Protein AF-A0A0F9WDX7-F1 (afdb_monomer)

Nearest PDB structures (foldseek):
  9ccb-assembly1_A  TM=6.730E-01  e=4.212E-12  Methanothermobacter marburgensis
  5ul4-assembly1_A  TM=6.335E-01  e=2.827E-10  Priestia megaterium
  5ul3-assembly1_A  TM=6.456E-01  e=6.962E-10  Priestia megaterium
  5ul2-assembly1_A  TM=6.412E-01  e=1.432E-09  Priestia megaterium
  3t7v-assembly1_A  TM=6.874E-01  e=5.942E-08  Methanosarcina barkeri str. Fusaro

Radius of gyration: 20.8 Å; Cα contacts (8 Å, |Δi|>4): 590; chains: 1; bounding box: 50×39×54 Å

pLDDT: mean 88.83, std 12.84, range [27.31, 98.75]

Secondary structure (DSSP, 8-state):
-TTTT---SSSS--EEEE-SEE--S---TT-TTTT-PPPEEPPHHHHHHHHHHHHHHH--SEEEE--TTS-SSHHHHHHHHHHHHHHHHHHT---EEEEEE-GGG---HHHHHHHHHTTEEEEEEEEE-S-HHHHHHTT----HHHHHHHHHHHHHTT-EEEEEEEE--TT--HHHHHHHHHHIIIIITTTEEEEEE----TTSHHHHHHHHTTS-SSHHHHHHHTTT-----SSS-HHHHHHHHHHHHHHHHH-TTSPEEEEEEEE-TTS-TT-TT--TTPEEEEEEEE-TTT--EEEEEEEE-S---SSS-EEEEE-TTT--EEEEE-

Mean predicted aligned error: 5.86 Å

Organism: NCBI:txid412755

Structure (mmCIF, N/CA/C/O backbone):
data_AF-A0A0F9WDX7-F1
#
_entry.id   AF-A0A0F9WDX7-F1
#
loop_
_atom_site.group_PDB
_atom_site.id
_atom_site.type_symbol
_atom_site.label_atom_id
_atom_site.label_alt_id
_atom_site.label_comp_id
_atom_site.label_asym_id
_atom_site.label_entity_id
_atom_site.label_seq_id
_atom_site.pdbx_PDB_ins_code
_atom_site.Cartn_x
_atom_site.Cartn_y
_atom_site.Cartn_z
_atom_site.occupancy
_atom_site.B_iso_or_equiv
_atom_site.auth_seq_id
_atom_site.auth_comp_id
_atom_site.auth_asym_id
_atom_site.auth_atom_id
_atom_site.pdbx_PDB_model_num
ATOM 1 N N . ALA A 1 1 ? 9.767 -5.838 3.872 1.00 27.31 1 ALA A N 1
ATOM 2 C CA . ALA A 1 1 ? 9.444 -4.398 3.763 1.00 27.31 1 ALA A CA 1
ATOM 3 C C . ALA A 1 1 ? 7.966 -4.043 4.053 1.00 27.31 1 ALA A C 1
ATOM 5 O O . ALA A 1 1 ? 7.574 -2.907 3.847 1.00 27.31 1 ALA A O 1
ATOM 6 N N . THR A 1 2 ? 7.132 -4.938 4.604 1.00 30.27 2 THR A N 1
ATOM 7 C CA . THR A 1 2 ? 5.688 -4.681 4.833 1.00 30.27 2 THR A CA 1
ATOM 8 C C . THR A 1 2 ? 5.344 -3.914 6.116 1.00 30.27 2 THR A C 1
ATOM 10 O O . THR A 1 2 ? 4.235 -3.406 6.234 1.00 30.27 2 THR A O 1
ATOM 13 N N . ARG A 1 3 ? 6.263 -3.791 7.087 1.00 38.69 3 ARG A N 1
ATOM 14 C CA . ARG A 1 3 ? 5.959 -3.165 8.392 1.00 38.69 3 ARG A CA 1
ATOM 15 C C . ARG A 1 3 ? 5.666 -1.660 8.321 1.00 38.69 3 ARG A C 1
ATOM 17 O O . ARG A 1 3 ? 4.961 -1.167 9.190 1.00 38.69 3 ARG A O 1
ATOM 24 N N . LEU A 1 4 ? 6.162 -0.942 7.309 1.00 44.59 4 LEU A N 1
ATOM 25 C CA . LEU A 1 4 ? 5.899 0.497 7.174 1.00 44.59 4 LEU A CA 1
ATOM 26 C C . LEU A 1 4 ? 4.532 0.789 6.529 1.00 44.59 4 LEU A C 1
ATOM 28 O O . LEU A 1 4 ? 3.928 1.814 6.831 1.00 44.59 4 LEU A O 1
ATOM 32 N N . LEU A 1 5 ? 4.012 -0.128 5.702 1.00 48.47 5 LEU A N 1
ATOM 33 C CA . LEU A 1 5 ? 2.700 0.005 5.051 1.00 48.47 5 LEU A CA 1
ATOM 34 C C . LEU A 1 5 ? 1.535 -0.036 6.046 1.00 48.47 5 LEU A C 1
ATOM 36 O O . LEU A 1 5 ? 0.515 0.618 5.835 1.00 48.47 5 LEU A O 1
ATOM 40 N N . TYR A 1 6 ? 1.691 -0.789 7.135 1.00 58.44 6 TYR A N 1
ATOM 41 C CA . TYR A 1 6 ? 0.610 -1.122 8.056 1.00 58.44 6 TYR A CA 1
ATOM 42 C C . TYR A 1 6 ? 0.794 -0.417 9.393 1.00 58.44 6 TYR A C 1
ATOM 44 O O . TYR A 1 6 ? 1.237 -1.002 10.381 1.00 58.44 6 TYR A O 1
ATOM 52 N N . ARG A 1 7 ? 0.434 0.866 9.445 1.00 69.31 7 ARG A N 1
ATOM 53 C CA . ARG A 1 7 ? 0.246 1.516 10.741 1.00 69.31 7 ARG A CA 1
ATOM 54 C C . ARG A 1 7 ? -1.048 1.012 11.363 1.00 69.31 7 ARG A C 1
ATOM 56 O O . ARG A 1 7 ? -2.087 1.004 10.711 1.00 69.31 7 ARG A O 1
ATOM 63 N N . TYR A 1 8 ? -0.996 0.636 12.632 1.00 81.62 8 TYR A N 1
ATOM 64 C CA . TYR A 1 8 ? -2.184 0.246 13.377 1.00 81.62 8 TYR A CA 1
ATOM 65 C C . TYR A 1 8 ? -2.973 1.468 13.856 1.00 81.62 8 TYR A C 1
ATOM 67 O O . TYR A 1 8 ? -2.395 2.461 14.303 1.00 81.62 8 TYR A O 1
ATOM 75 N N . SER A 1 9 ? -4.301 1.393 13.779 1.00 83.81 9 SER A N 1
ATOM 76 C CA . SER A 1 9 ? -5.222 2.409 14.312 1.00 83.81 9 SER A CA 1
ATOM 77 C C . SER A 1 9 ? -5.301 2.405 15.843 1.00 83.81 9 SER A C 1
ATOM 79 O O . SER A 1 9 ? -5.744 3.387 16.438 1.00 83.81 9 SER A O 1
ATOM 81 N N . ARG A 1 10 ? -4.864 1.315 16.488 1.00 85.25 10 ARG A N 1
ATOM 82 C CA . ARG A 1 10 ? -4.970 1.085 17.934 1.00 85.25 10 ARG A CA 1
ATOM 83 C C . ARG A 1 10 ? -3.614 1.271 18.637 1.00 85.25 10 ARG A C 1
ATOM 85 O O . ARG A 1 10 ? -2.589 0.871 18.088 1.00 85.25 10 ARG A O 1
ATOM 92 N N . PRO A 1 11 ? -3.595 1.815 19.869 1.00 76.44 11 PRO A N 1
ATOM 93 C CA . PRO A 1 11 ? -2.361 2.069 20.619 1.00 76.44 11 PRO A CA 1
ATOM 94 C C . PRO A 1 11 ? -1.667 0.802 21.147 1.00 76.44 11 PRO A C 1
ATOM 96 O O . PRO A 1 11 ? -0.454 0.812 21.313 1.00 76.44 11 PRO A O 1
ATOM 99 N N . TYR A 1 12 ? -2.424 -0.270 21.404 1.00 78.56 12 TYR A N 1
ATOM 100 C CA . TYR A 1 12 ? -1.913 -1.592 21.786 1.00 78.56 12 TYR A CA 1
ATOM 101 C C . TYR A 1 12 ? -2.376 -2.618 20.749 1.00 78.56 12 TYR A C 1
ATOM 103 O O . TYR A 1 12 ? -3.362 -3.327 20.978 1.00 78.56 12 TYR A O 1
ATOM 111 N N . PRO A 1 13 ? -1.758 -2.631 19.561 1.00 83.38 13 PRO A N 1
ATOM 112 C CA . PRO A 1 13 ? -2.212 -3.470 18.470 1.00 83.38 13 PRO A CA 1
ATOM 113 C C . PRO A 1 13 ? -1.964 -4.944 18.789 1.00 83.38 13 PRO A C 1
ATOM 115 O O . PRO A 1 13 ? -0.846 -5.362 19.083 1.00 83.38 13 PRO A O 1
ATOM 118 N N . ARG A 1 14 ? -3.024 -5.736 18.686 1.00 88.56 14 ARG A N 1
ATOM 119 C CA . ARG A 1 14 ? -3.014 -7.197 18.706 1.00 88.56 14 ARG A CA 1
ATOM 120 C C . ARG A 1 14 ? -3.499 -7.634 17.329 1.00 88.56 14 ARG A C 1
ATOM 122 O O . ARG A 1 14 ? -4.711 -7.764 17.153 1.00 88.56 14 ARG A O 1
ATOM 129 N N . PRO A 1 15 ? -2.595 -7.714 16.336 1.00 90.31 15 PRO A N 1
ATOM 130 C CA . PRO A 1 15 ? -2.965 -8.030 14.969 1.00 90.31 15 PRO A CA 1
ATOM 131 C C . PRO A 1 15 ? -3.292 -9.514 14.823 1.00 90.31 15 PRO A C 1
ATOM 133 O O . PRO A 1 15 ? -2.584 -10.374 15.345 1.00 90.31 15 PRO A O 1
ATOM 136 N N . TYR A 1 16 ? -4.338 -9.804 14.062 1.00 94.69 16 TYR A N 1
ATOM 137 C CA . TYR A 1 16 ? -4.658 -11.136 13.580 1.00 94.69 16 TYR A CA 1
ATOM 138 C C . TYR A 1 16 ? -4.734 -11.110 12.058 1.00 94.69 16 TYR A C 1
ATOM 140 O O . TYR A 1 16 ? -5.385 -10.245 11.473 1.00 94.69 16 TYR A O 1
ATOM 148 N N . ASN A 1 17 ? -4.054 -12.056 11.421 1.00 95.44 17 ASN A N 1
ATOM 149 C CA . ASN A 1 17 ? -4.004 -12.164 9.972 1.00 95.44 17 ASN A CA 1
ATOM 150 C C . ASN A 1 17 ? -4.997 -13.222 9.500 1.00 95.44 17 ASN A C 1
ATOM 152 O O . ASN A 1 17 ? -4.991 -14.334 10.023 1.00 95.44 17 ASN A O 1
ATOM 156 N N . ILE A 1 18 ? -5.777 -12.905 8.470 1.00 97.31 18 ILE A N 1
ATOM 157 C CA . ILE A 1 18 ? -6.708 -13.843 7.844 1.00 97.31 18 ILE A CA 1
ATOM 158 C C . ILE A 1 18 ? -6.540 -13.847 6.326 1.00 97.31 18 ILE A C 1
ATOM 160 O O . ILE A 1 18 ? -6.238 -12.825 5.710 1.00 97.31 18 ILE A O 1
ATOM 164 N N . VAL A 1 19 ? -6.769 -15.011 5.722 1.00 97.38 19 VAL A N 1
ATOM 165 C CA . VAL A 1 19 ? -6.893 -15.173 4.270 1.00 97.38 19 VAL A CA 1
ATOM 166 C C . VAL A 1 19 ? -8.348 -15.516 3.964 1.00 97.38 19 VAL A C 1
ATOM 168 O O . VAL A 1 19 ? -8.847 -16.572 4.366 1.00 97.38 19 VAL A O 1
ATOM 171 N N . THR A 1 20 ? -9.041 -14.624 3.261 1.00 97.44 20 THR A N 1
ATOM 172 C CA . THR A 1 20 ? -10.437 -14.795 2.830 1.00 97.44 20 THR A CA 1
ATOM 173 C C . THR A 1 20 ? -10.537 -15.263 1.379 1.00 97.44 20 THR A C 1
ATOM 175 O O . THR A 1 20 ? -11.531 -15.891 0.999 1.00 97.44 20 THR A O 1
ATOM 178 N N . ALA A 1 21 ? -9.492 -15.027 0.588 1.00 95.19 21 ALA A N 1
ATOM 179 C CA . ALA A 1 21 ? -9.376 -15.449 -0.795 1.00 95.19 21 ALA A CA 1
ATOM 180 C C . ALA A 1 21 ? -7.916 -15.700 -1.187 1.00 95.19 21 ALA A C 1
ATOM 182 O O . ALA A 1 21 ? -6.983 -15.179 -0.585 1.00 95.19 21 ALA A O 1
ATOM 183 N N . ARG A 1 22 ? -7.712 -16.523 -2.216 1.00 92.56 22 ARG A N 1
ATOM 184 C CA . ARG A 1 22 ? -6.389 -16.825 -2.769 1.00 92.56 22 ARG A CA 1
ATOM 185 C C . ARG A 1 22 ? -6.356 -16.583 -4.267 1.00 92.56 22 ARG A C 1
ATOM 187 O O . ARG A 1 22 ? -7.355 -16.826 -4.952 1.00 92.56 22 ARG A O 1
ATOM 194 N N . SER A 1 23 ? -5.156 -16.234 -4.726 1.00 89.94 23 SER A N 1
ATOM 195 C CA . SER A 1 23 ? -4.814 -15.939 -6.113 1.00 89.94 23 SER A CA 1
ATOM 196 C C . SER A 1 23 ? -5.393 -14.618 -6.618 1.00 89.94 23 SER A C 1
ATOM 198 O O . SER A 1 23 ? -6.348 -14.066 -6.072 1.00 89.94 23 SER A O 1
ATOM 200 N N . CYS A 1 24 ? -4.803 -14.129 -7.701 1.00 90.62 24 CYS A N 1
ATOM 201 C CA . CYS A 1 24 ? -5.186 -12.919 -8.401 1.00 90.62 24 CYS A CA 1
ATOM 202 C C . CYS A 1 24 ? -5.304 -13.262 -9.899 1.00 90.62 24 CYS A C 1
ATOM 204 O O . CYS A 1 24 ? -4.363 -13.829 -10.452 1.00 90.62 24 CYS A O 1
ATOM 206 N N . PRO A 1 25 ? -6.428 -12.955 -10.577 1.00 90.06 25 PRO A N 1
ATOM 207 C CA . PRO A 1 25 ? -6.613 -13.291 -11.991 1.00 90.06 25 PRO A CA 1
ATOM 208 C C . PRO A 1 25 ? -5.826 -12.363 -12.934 1.00 90.06 25 PRO A C 1
ATOM 210 O O . PRO A 1 25 ? -5.825 -12.570 -14.146 1.00 90.06 25 PRO A O 1
ATOM 213 N N . PHE A 1 26 ? -5.188 -11.317 -12.402 1.00 91.31 26 PHE A N 1
ATOM 214 C CA . PHE A 1 26 ? -4.328 -10.424 -13.172 1.00 91.31 26 PHE A CA 1
ATOM 215 C C . PHE A 1 26 ? -2.989 -11.098 -13.489 1.00 91.31 26 PHE A C 1
ATOM 217 O O . PHE A 1 26 ? -2.508 -11.941 -12.739 1.00 91.31 26 PHE A O 1
ATOM 224 N N . ASN A 1 27 ? -2.365 -10.691 -14.593 1.00 91.69 27 ASN A N 1
ATOM 225 C CA . ASN A 1 27 ? -1.108 -11.265 -15.072 1.00 91.69 27 ASN A CA 1
ATOM 226 C C . ASN A 1 27 ? -0.030 -10.178 -15.197 1.00 91.69 27 ASN A C 1
ATOM 228 O O . ASN A 1 27 ? 0.484 -9.927 -16.289 1.00 91.69 27 ASN A O 1
ATOM 232 N N . CYS A 1 28 ? 0.227 -9.472 -14.093 1.00 94.19 28 CYS A N 1
ATOM 233 C CA . CYS A 1 28 ? 1.210 -8.390 -14.053 1.00 94.19 28 CYS A CA 1
ATOM 234 C C . CYS A 1 28 ? 2.620 -8.963 -14.248 1.00 94.19 28 CYS A C 1
ATOM 236 O O . CYS A 1 28 ? 2.959 -9.972 -13.628 1.00 94.19 28 CYS A O 1
ATOM 238 N N . THR A 1 29 ? 3.450 -8.323 -15.070 1.00 94.69 29 THR A N 1
ATOM 239 C CA . THR A 1 29 ? 4.757 -8.865 -15.490 1.00 94.69 29 THR A CA 1
ATOM 240 C C . THR A 1 29 ? 5.738 -9.060 -14.332 1.00 94.69 29 THR A C 1
ATOM 242 O O . THR A 1 29 ? 6.534 -9.998 -14.352 1.00 94.69 29 THR A O 1
ATOM 245 N N . PHE A 1 30 ? 5.658 -8.210 -13.308 1.00 93.38 30 PHE A N 1
ATOM 246 C CA . PHE A 1 30 ? 6.509 -8.245 -12.117 1.00 93.38 30 PHE A CA 1
ATOM 247 C C . PHE A 1 30 ? 6.033 -9.230 -11.037 1.00 93.38 30 PHE A C 1
ATOM 249 O O . PHE A 1 30 ? 6.742 -9.469 -10.061 1.00 93.38 30 PHE A O 1
ATOM 256 N N . CYS A 1 31 ? 4.828 -9.793 -11.165 1.00 91.31 31 CYS A N 1
ATOM 257 C CA . CYS A 1 31 ? 4.263 -10.673 -10.147 1.00 91.31 31 CYS A CA 1
ATOM 258 C C . CYS A 1 31 ? 4.746 -12.120 -10.335 1.00 91.31 31 CYS A C 1
ATOM 260 O O . CYS A 1 31 ? 4.778 -12.632 -11.452 1.00 91.31 31 CYS A O 1
ATOM 262 N N . GLN A 1 32 ? 5.062 -12.808 -9.233 1.00 84.31 32 GLN A N 1
ATOM 263 C CA . GLN A 1 32 ? 5.448 -14.226 -9.250 1.00 84.31 32 GLN A CA 1
ATOM 264 C C . GLN A 1 32 ? 4.268 -15.161 -9.582 1.00 84.31 32 GLN A C 1
ATOM 266 O O . GLN A 1 32 ? 4.470 -16.281 -10.039 1.00 84.31 32 GLN A O 1
ATOM 271 N N . HIS A 1 33 ? 3.027 -14.704 -9.400 1.00 70.12 33 HIS A N 1
ATOM 272 C CA . HIS A 1 33 ? 1.814 -15.453 -9.750 1.00 70.12 33 HIS A CA 1
ATOM 273 C C . HIS A 1 33 ? 1.432 -15.303 -11.231 1.00 70.12 33 HIS A C 1
ATOM 275 O O . HIS A 1 33 ? 0.247 -15.297 -11.575 1.00 70.12 33 HIS A O 1
ATOM 281 N N . SER A 1 34 ? 2.428 -15.155 -12.109 1.00 59.94 34 SER A N 1
ATOM 282 C CA . SER A 1 34 ? 2.196 -15.063 -13.547 1.00 59.94 34 SER A CA 1
ATOM 283 C C . SER A 1 34 ? 1.555 -16.370 -14.045 1.00 59.94 34 SER A C 1
ATOM 285 O O . SER A 1 34 ? 2.003 -17.468 -13.721 1.00 59.94 34 SER A O 1
ATOM 287 N N . GLY A 1 35 ? 0.421 -16.264 -14.743 1.00 61.59 35 GLY A N 1
ATOM 288 C CA . GLY A 1 35 ? -0.353 -17.422 -15.216 1.00 61.59 35 GLY A CA 1
ATOM 289 C C . GLY A 1 35 ? -1.850 -17.415 -14.899 1.00 61.59 35 GLY A C 1
ATOM 290 O O . GLY A 1 35 ? -2.545 -18.341 -15.309 1.00 61.59 35 GLY A O 1
ATOM 291 N N . GLY A 1 36 ? -2.375 -16.3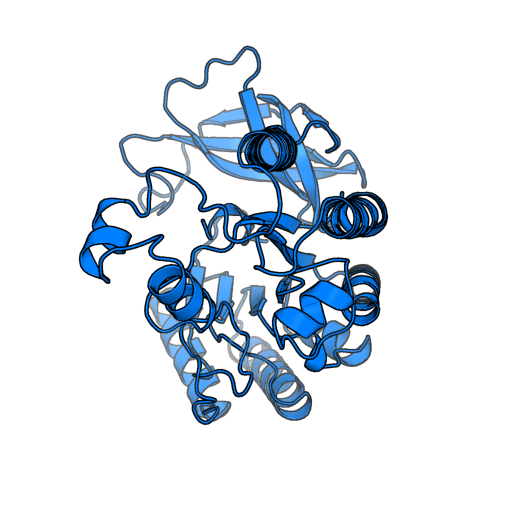93 -14.210 1.00 64.25 36 GLY A N 1
ATOM 292 C CA . GLY A 1 36 ? -3.826 -16.206 -14.066 1.00 64.25 36 GLY A CA 1
ATOM 293 C C . GLY A 1 36 ? -4.514 -17.328 -13.284 1.00 64.25 36 GLY A C 1
ATOM 294 O O . GLY A 1 36 ? -5.564 -17.826 -13.693 1.00 64.25 36 GLY A O 1
ATOM 295 N N . ALA A 1 37 ? -3.912 -17.747 -12.166 1.00 75.88 37 ALA A N 1
ATOM 296 C CA . ALA A 1 37 ? -4.500 -18.758 -11.295 1.00 75.88 37 ALA A CA 1
ATOM 297 C C . ALA A 1 37 ? -5.942 -18.368 -10.906 1.00 75.88 37 ALA A C 1
ATOM 299 O O . ALA A 1 37 ? -6.207 -17.198 -10.607 1.00 75.88 37 ALA A O 1
ATOM 300 N N . PRO A 1 38 ? -6.886 -19.328 -10.895 1.00 85.62 38 PRO A N 1
ATOM 301 C CA . PRO A 1 38 ? -8.282 -19.019 -10.646 1.00 85.62 38 PRO A CA 1
ATOM 302 C C . PRO A 1 38 ? -8.445 -18.416 -9.253 1.00 85.62 38 PRO A C 1
ATOM 304 O O . PRO A 1 38 ? -8.008 -18.991 -8.250 1.00 85.62 38 PRO A O 1
ATOM 307 N N . TYR A 1 39 ? -9.105 -17.261 -9.206 1.00 92.19 39 TYR A N 1
ATOM 308 C CA . TYR A 1 39 ? -9.491 -16.620 -7.958 1.00 92.19 39 TYR A CA 1
ATOM 309 C C . TYR A 1 39 ? -10.423 -17.541 -7.172 1.00 92.19 39 TYR A C 1
ATOM 311 O O . TYR A 1 39 ? -11.450 -17.992 -7.684 1.00 92.19 39 TYR A O 1
ATOM 319 N N . ARG A 1 40 ? -10.076 -17.814 -5.914 1.00 93.75 40 ARG A N 1
ATOM 320 C CA . ARG A 1 40 ? -10.873 -18.671 -5.030 1.00 93.75 40 ARG A CA 1
ATOM 321 C C . ARG A 1 40 ? -11.138 -17.946 -3.730 1.00 93.75 40 ARG A C 1
ATOM 323 O O . ARG A 1 40 ? -10.216 -17.702 -2.956 1.00 93.75 40 ARG A O 1
ATOM 330 N N . ALA A 1 41 ? -12.404 -17.650 -3.479 1.00 96.12 41 ALA A N 1
ATOM 331 C CA . ALA A 1 41 ? -12.848 -17.057 -2.231 1.00 96.12 41 ALA A CA 1
ATOM 332 C C . ALA A 1 41 ? -13.505 -18.096 -1.323 1.00 96.12 41 ALA A C 1
ATOM 334 O O . ALA A 1 41 ? -14.231 -18.977 -1.782 1.00 96.12 41 ALA A O 1
ATOM 335 N N . ARG A 1 42 ? -13.292 -17.940 -0.018 1.00 97.44 42 ARG A N 1
ATOM 336 C CA . ARG A 1 42 ? -14.066 -18.628 1.018 1.00 97.44 42 ARG A CA 1
ATOM 337 C C . ARG A 1 42 ? -15.462 -18.015 1.114 1.00 97.44 42 ARG A C 1
ATOM 339 O O . ARG A 1 42 ? -15.641 -16.832 0.786 1.00 97.44 42 ARG A O 1
ATOM 346 N N . SER A 1 43 ? -16.426 -18.804 1.590 1.00 98.06 43 SER A N 1
ATOM 347 C CA . SER A 1 43 ? -17.757 -18.286 1.920 1.00 98.06 43 SER A CA 1
ATOM 348 C C . SER A 1 43 ? -17.656 -17.256 3.051 1.00 98.06 43 SER A C 1
ATOM 350 O O . SER A 1 43 ? -16.739 -17.321 3.876 1.00 98.06 43 SER A O 1
ATOM 352 N N . ILE A 1 44 ? -18.569 -16.283 3.076 1.00 98.38 44 ILE A N 1
ATOM 353 C CA . ILE A 1 44 ? -18.549 -15.227 4.097 1.00 98.38 44 ILE A CA 1
ATOM 354 C C . ILE A 1 44 ? -18.796 -15.828 5.482 1.00 98.38 44 ILE A C 1
ATOM 356 O O . ILE A 1 44 ? -18.114 -15.465 6.432 1.00 98.38 44 ILE A O 1
ATOM 360 N N . GLU A 1 45 ? -19.680 -16.816 5.580 1.00 98.44 45 GLU A N 1
ATOM 361 C CA . GLU A 1 45 ? -20.017 -17.527 6.817 1.00 98.44 45 GLU A CA 1
ATOM 362 C C . GLU A 1 45 ? -18.782 -18.217 7.400 1.00 98.44 45 GLU A C 1
ATOM 364 O O . GLU A 1 45 ? -18.484 -18.077 8.582 1.00 98.44 45 GLU A O 1
ATOM 369 N N . ASN A 1 46 ? -18.010 -18.901 6.550 1.00 98.62 46 ASN A N 1
ATOM 370 C CA . ASN A 1 46 ? -16.781 -19.563 6.965 1.00 98.62 46 ASN A CA 1
ATOM 371 C C . ASN A 1 46 ? -15.707 -18.567 7.439 1.00 98.62 46 ASN A C 1
ATOM 373 O O . ASN A 1 46 ? -14.950 -18.881 8.354 1.00 98.62 46 ASN A O 1
ATOM 377 N N . VAL A 1 47 ? -15.633 -17.380 6.831 1.00 98.62 47 VAL A N 1
ATOM 378 C CA . VAL A 1 47 ? -14.706 -16.315 7.250 1.00 98.62 47 VAL A CA 1
ATOM 379 C C . VAL A 1 47 ? -15.140 -15.698 8.582 1.00 98.62 47 VAL A C 1
ATOM 381 O O . VAL A 1 47 ? -14.298 -15.496 9.453 1.00 98.62 47 VAL A O 1
ATOM 384 N N . ILE A 1 48 ? -16.434 -15.424 8.767 1.00 98.69 48 ILE A N 1
ATOM 385 C CA . ILE A 1 48 ? -16.972 -14.866 10.017 1.00 98.69 48 ILE A CA 1
ATOM 386 C C . ILE A 1 48 ? -16.806 -15.851 11.182 1.00 98.69 48 ILE A C 1
ATOM 388 O O . ILE A 1 48 ? -16.456 -15.423 12.280 1.00 98.69 48 ILE A O 1
ATOM 392 N N . GLU A 1 49 ? -16.983 -17.154 10.953 1.00 98.62 49 GLU A N 1
ATOM 393 C CA . GLU A 1 49 ? -16.748 -18.171 11.987 1.00 98.62 49 GLU A CA 1
ATOM 394 C C . GLU A 1 49 ? -15.268 -18.241 12.399 1.00 98.62 49 GLU A C 1
ATOM 396 O O . GLU A 1 49 ? -14.958 -18.324 13.585 1.00 98.62 49 GLU A O 1
ATOM 401 N N . GLU A 1 50 ? -14.327 -18.126 11.455 1.00 98.50 50 GLU A N 1
ATOM 402 C CA . GLU A 1 50 ? -12.901 -18.040 11.806 1.00 98.50 50 GLU A CA 1
ATOM 403 C C . GLU A 1 50 ? -12.588 -16.777 12.613 1.00 98.50 50 GLU A C 1
ATOM 405 O O . GLU A 1 50 ? -11.883 -16.853 13.619 1.00 98.50 50 GLU A O 1
ATOM 410 N N . ILE A 1 51 ? -13.147 -15.629 12.212 1.00 98.62 51 ILE A N 1
ATOM 411 C CA . ILE A 1 51 ? -13.019 -14.364 12.949 1.00 98.62 51 ILE A CA 1
ATOM 412 C C . ILE A 1 51 ? -13.533 -14.530 14.381 1.00 98.62 51 ILE A C 1
ATOM 414 O O . ILE A 1 51 ? -12.863 -14.089 15.314 1.00 98.62 51 ILE A O 1
ATOM 418 N N . LYS A 1 52 ? -14.673 -15.203 14.568 1.00 98.56 52 LYS A N 1
ATOM 419 C CA . LYS A 1 52 ? -15.246 -15.494 15.885 1.00 98.56 52 LYS A CA 1
ATOM 420 C C . LYS A 1 52 ? -14.298 -16.318 16.748 1.00 98.56 52 LYS A C 1
ATOM 422 O O . LYS A 1 52 ? -13.912 -15.860 17.821 1.00 98.56 52 LYS A O 1
ATOM 427 N N . LEU A 1 53 ? -13.881 -17.487 16.263 1.00 98.25 53 LEU A N 1
ATOM 428 C CA . LEU A 1 53 ? -12.986 -18.386 16.999 1.00 98.25 53 LEU A CA 1
ATOM 429 C C . LEU A 1 53 ? -11.658 -17.698 17.346 1.00 98.25 53 LEU A C 1
ATOM 431 O O . LEU A 1 53 ? -11.129 -17.852 18.448 1.00 98.25 53 LEU A O 1
ATOM 435 N N . ALA A 1 54 ? -11.118 -16.907 16.416 1.00 97.75 54 ALA A N 1
ATOM 436 C CA . ALA A 1 54 ? -9.899 -16.142 16.633 1.00 97.75 54 ALA A CA 1
ATOM 437 C C . ALA A 1 54 ? -10.088 -15.022 17.665 1.00 97.75 54 ALA A C 1
ATOM 439 O O . ALA A 1 54 ? -9.211 -14.812 18.504 1.00 97.75 54 ALA A O 1
ATOM 440 N N . TYR A 1 55 ? -11.216 -14.312 17.632 1.00 97.62 55 TYR A N 1
ATOM 441 C CA . TYR A 1 55 ? -11.502 -13.245 18.584 1.00 97.62 55 TYR A CA 1
ATOM 442 C C . TYR A 1 55 ? -11.736 -13.807 19.990 1.00 97.62 55 TYR A C 1
ATOM 444 O O . TYR A 1 55 ? -11.172 -13.294 20.947 1.00 97.62 55 TYR A O 1
ATOM 452 N N . GLU A 1 56 ? -12.472 -14.909 20.133 1.00 96.25 56 GLU A N 1
ATOM 453 C CA . GLU A 1 56 ? -12.678 -15.574 21.428 1.00 96.25 56 GLU A CA 1
ATOM 454 C C . GLU A 1 56 ? -11.358 -16.070 22.038 1.00 96.25 56 GLU A C 1
ATOM 456 O O . GLU A 1 56 ? -11.137 -15.946 23.242 1.00 96.25 56 GLU A O 1
ATOM 461 N N . LYS A 1 57 ? -10.448 -16.590 21.205 1.00 96.62 57 LYS A N 1
ATOM 462 C CA . LYS A 1 57 ? -9.172 -17.154 21.663 1.00 96.62 57 LYS A CA 1
ATOM 463 C C . LYS A 1 57 ? -8.089 -16.110 21.932 1.00 96.62 57 LYS A C 1
ATOM 465 O O . LYS A 1 57 ? -7.332 -16.247 22.890 1.00 96.62 57 LYS A O 1
ATOM 470 N N . TYR A 1 58 ? -7.958 -15.114 21.059 1.00 95.00 58 TYR A N 1
ATOM 471 C CA . TYR A 1 58 ? -6.833 -14.168 21.066 1.00 95.00 58 TYR A CA 1
ATOM 472 C C . TYR A 1 58 ? -7.252 -12.735 21.402 1.00 95.00 58 TYR A C 1
ATOM 474 O O . TYR A 1 58 ? -6.399 -11.897 21.709 1.00 95.00 58 TYR A O 1
ATOM 482 N N . ASN A 1 59 ? -8.556 -12.445 21.345 1.00 94.69 59 ASN A N 1
ATOM 483 C CA . ASN A 1 59 ? -9.142 -11.130 21.580 1.00 94.69 59 ASN A CA 1
ATOM 484 C C . ASN A 1 59 ? -8.455 -10.041 20.736 1.00 94.69 59 ASN A C 1
ATOM 486 O O . ASN A 1 59 ? -8.201 -8.949 21.214 1.00 94.69 59 ASN A O 1
ATOM 490 N N . PHE A 1 60 ? -8.062 -10.337 19.496 1.00 95.56 60 PHE A N 1
ATOM 491 C CA . PHE A 1 60 ? -7.333 -9.388 18.650 1.00 95.56 60 PHE A CA 1
ATOM 492 C C . PHE A 1 60 ? -8.120 -8.075 18.461 1.00 95.56 60 PHE A C 1
ATOM 494 O O . PHE A 1 60 ? -9.345 -8.065 18.514 1.00 95.56 60 PHE A O 1
ATOM 501 N N . ASN A 1 61 ? -7.431 -6.959 18.213 1.00 94.69 61 ASN A N 1
ATOM 502 C CA . ASN A 1 61 ? -8.080 -5.653 17.988 1.00 94.69 61 ASN A CA 1
ATOM 503 C C . ASN A 1 61 ? -7.730 -5.006 16.638 1.00 94.69 61 ASN A C 1
ATOM 505 O O . ASN A 1 61 ? -8.200 -3.907 16.342 1.00 94.69 61 ASN A O 1
ATOM 509 N N . ILE A 1 62 ? -6.938 -5.697 15.816 1.00 94.94 62 ILE A N 1
ATOM 510 C CA . ILE A 1 62 ? -6.668 -5.358 14.420 1.00 94.94 62 ILE A CA 1
ATOM 511 C C . ILE A 1 62 ? -6.806 -6.640 13.595 1.00 94.94 62 ILE A C 1
ATOM 513 O O . ILE A 1 62 ? -6.097 -7.609 13.855 1.00 94.94 62 ILE A O 1
ATOM 517 N N . LEU A 1 63 ? -7.664 -6.639 12.579 1.00 97.19 63 LEU A N 1
ATOM 518 C CA . LEU A 1 63 ? -7.769 -7.712 11.592 1.00 97.19 63 LEU A CA 1
ATOM 519 C C . LEU A 1 63 ? -7.093 -7.288 10.282 1.00 97.19 63 LEU A C 1
ATOM 521 O O . LEU A 1 63 ? -7.472 -6.286 9.676 1.00 97.19 63 LEU A O 1
ATOM 525 N N . ILE A 1 64 ? -6.115 -8.060 9.818 1.00 96.19 64 ILE A N 1
ATOM 526 C CA . ILE A 1 64 ? -5.414 -7.814 8.555 1.00 96.19 64 ILE A CA 1
ATOM 527 C C . ILE A 1 64 ? -5.825 -8.887 7.554 1.00 96.19 64 ILE A C 1
ATOM 529 O O . ILE A 1 64 ? -5.546 -10.073 7.745 1.00 96.19 64 ILE A O 1
ATOM 533 N N . ILE A 1 65 ? -6.472 -8.468 6.470 1.00 97.12 65 ILE A N 1
ATOM 534 C CA . ILE A 1 65 ? -6.789 -9.359 5.358 1.00 97.12 65 ILE A CA 1
ATOM 535 C C . ILE A 1 65 ? -5.577 -9.424 4.428 1.00 97.12 65 ILE A C 1
ATOM 537 O O . ILE A 1 65 ? -5.202 -8.420 3.825 1.00 97.12 65 ILE A O 1
ATOM 541 N N . LEU A 1 66 ? -4.975 -10.610 4.321 1.00 94.75 66 LEU A N 1
ATOM 542 C CA . LEU A 1 66 ? -3.757 -10.866 3.539 1.00 94.75 66 LEU A CA 1
ATOM 543 C C . LEU A 1 66 ? -4.027 -11.274 2.083 1.00 94.75 66 LEU A C 1
ATOM 545 O O . LEU A 1 66 ? -3.126 -11.749 1.395 1.00 94.75 66 LEU A O 1
ATOM 549 N N . ASP A 1 67 ? -5.266 -11.138 1.623 1.00 94.31 67 ASP A N 1
ATOM 550 C CA . ASP A 1 67 ? -5.641 -11.490 0.258 1.00 94.31 67 ASP A CA 1
ATOM 551 C C . ASP A 1 67 ? -4.866 -10.635 -0.752 1.00 94.31 67 ASP A C 1
ATOM 553 O O . ASP A 1 67 ? -4.823 -9.411 -0.642 1.00 94.31 67 ASP A O 1
ATOM 557 N N . GLU A 1 68 ? -4.333 -11.271 -1.796 1.00 88.94 68 GLU A N 1
ATOM 558 C CA . GLU A 1 68 ? -3.703 -10.573 -2.930 1.00 88.94 68 GLU A CA 1
ATOM 559 C C . GLU A 1 68 ? -4.699 -9.671 -3.672 1.00 88.94 68 GLU A C 1
ATOM 561 O O . GLU A 1 68 ? -4.340 -8.642 -4.242 1.00 88.94 68 GLU A O 1
ATOM 566 N N . LEU A 1 69 ? -5.970 -10.082 -3.667 1.00 93.19 69 LEU A N 1
ATOM 567 C CA . LEU A 1 69 ? -7.094 -9.365 -4.244 1.00 93.19 69 LEU A CA 1
ATOM 568 C C . LEU A 1 69 ? -8.327 -9.564 -3.360 1.00 93.19 69 LEU A C 1
ATOM 570 O O . LEU A 1 69 ? -9.137 -10.462 -3.593 1.00 93.19 69 LEU A O 1
ATOM 574 N N . PHE A 1 70 ? -8.501 -8.723 -2.341 1.00 95.88 70 PHE A N 1
ATOM 575 C CA . PHE A 1 70 ? -9.684 -8.829 -1.485 1.00 95.88 70 PHE A CA 1
ATOM 576 C C . PHE A 1 70 ? -10.983 -8.544 -2.259 1.00 95.88 70 PHE A C 1
ATOM 578 O O . PHE A 1 70 ? -11.969 -9.277 -2.145 1.00 95.88 70 PHE A O 1
ATOM 585 N N . VAL A 1 71 ? -10.981 -7.496 -3.091 1.00 94.69 71 VAL A N 1
ATOM 586 C CA . VAL A 1 71 ? -12.169 -7.047 -3.831 1.00 94.69 71 VAL A CA 1
ATOM 587 C C . VAL A 1 71 ? -12.074 -7.468 -5.293 1.00 94.69 71 VAL A C 1
ATOM 589 O O . VAL A 1 71 ? -11.851 -6.652 -6.183 1.00 94.69 71 VAL A O 1
ATOM 592 N N . ALA A 1 72 ? -12.282 -8.759 -5.548 1.00 89.69 72 ALA A N 1
ATOM 593 C CA . ALA A 1 72 ? -12.486 -9.259 -6.910 1.00 89.69 72 ALA A CA 1
ATOM 594 C C . ALA A 1 72 ? -13.870 -8.873 -7.471 1.00 89.69 72 ALA A C 1
ATOM 596 O O . ALA A 1 72 ? -14.046 -8.726 -8.675 1.00 89.69 72 ALA A O 1
ATOM 597 N N . ASN A 1 73 ? -14.858 -8.700 -6.587 1.00 89.44 73 ASN A N 1
ATOM 598 C CA . ASN A 1 73 ? -16.204 -8.241 -6.916 1.00 89.44 73 ASN A CA 1
ATOM 599 C C . ASN A 1 73 ? -16.746 -7.386 -5.760 1.00 89.44 73 ASN A C 1
ATOM 601 O O . ASN A 1 73 ? -16.753 -7.833 -4.608 1.00 89.44 73 ASN A O 1
ATOM 605 N N . LYS A 1 74 ? -17.264 -6.190 -6.072 1.00 93.00 74 LYS A N 1
ATOM 606 C CA . LYS A 1 74 ? -17.897 -5.281 -5.102 1.00 93.00 74 LYS A CA 1
ATOM 607 C C . LYS A 1 74 ? -18.987 -5.951 -4.276 1.00 93.00 74 LYS A C 1
ATOM 609 O O . LYS A 1 74 ? -19.072 -5.692 -3.079 1.00 93.00 74 LYS A O 1
ATOM 614 N N . LYS A 1 75 ? -19.800 -6.828 -4.880 1.00 94.81 75 LYS A N 1
ATOM 615 C CA . LYS A 1 75 ? -20.878 -7.517 -4.157 1.00 94.81 75 LYS A CA 1
ATOM 616 C C . LYS A 1 75 ? -20.321 -8.284 -2.958 1.00 94.81 75 LYS A C 1
ATOM 618 O O . LYS A 1 75 ? -20.821 -8.123 -1.854 1.00 94.81 75 LYS A O 1
ATOM 623 N N . ARG A 1 76 ? -19.233 -9.034 -3.155 1.00 95.00 76 ARG A N 1
ATOM 624 C CA . ARG A 1 76 ? -18.603 -9.811 -2.082 1.00 95.00 76 ARG A CA 1
ATOM 625 C C . ARG A 1 76 ? -18.080 -8.915 -0.958 1.00 95.00 76 ARG A C 1
ATOM 627 O O . ARG A 1 76 ? -18.234 -9.256 0.208 1.00 95.00 76 ARG A O 1
ATOM 634 N N . MET A 1 77 ? -17.482 -7.772 -1.297 1.00 96.75 77 MET A N 1
ATOM 635 C CA . MET A 1 77 ? -17.044 -6.794 -0.297 1.00 96.75 77 MET A CA 1
ATOM 636 C C . MET A 1 77 ? -18.230 -6.252 0.509 1.00 96.75 77 MET A C 1
ATOM 638 O O . MET A 1 77 ? -18.145 -6.194 1.735 1.00 96.75 77 MET A O 1
ATOM 642 N N . LYS A 1 78 ? -19.339 -5.892 -0.155 1.00 97.88 78 LYS A N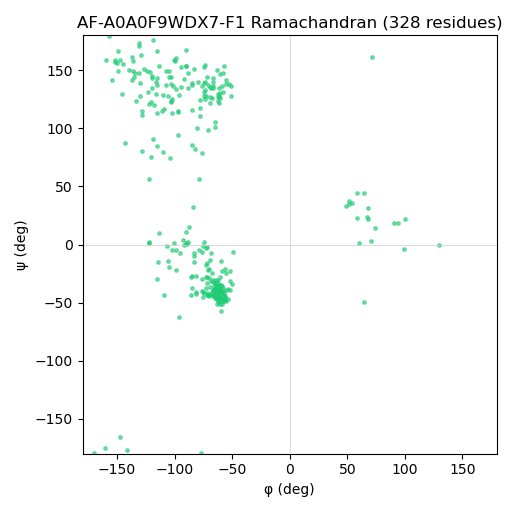 1
ATOM 643 C CA . LYS A 1 78 ? -20.559 -5.428 0.522 1.00 97.88 78 LYS A CA 1
ATOM 644 C C . LYS A 1 78 ? -21.138 -6.520 1.433 1.00 97.88 78 LYS A C 1
ATOM 646 O O . LYS A 1 78 ? -21.437 -6.237 2.591 1.00 97.88 78 LYS A O 1
ATOM 651 N N . ASP A 1 79 ? -21.219 -7.761 0.949 1.00 98.06 79 ASP A N 1
ATOM 652 C CA . ASP A 1 79 ? -21.684 -8.921 1.723 1.00 98.06 79 ASP A CA 1
ATOM 653 C C . ASP A 1 79 ? -20.801 -9.153 2.967 1.00 98.06 79 ASP A C 1
ATOM 655 O O . ASP A 1 79 ? -21.320 -9.289 4.074 1.00 98.06 79 ASP A O 1
ATOM 659 N N . PHE A 1 80 ? -19.470 -9.113 2.811 1.00 98.56 80 PHE A N 1
ATOM 660 C CA . PHE A 1 80 ? -18.520 -9.215 3.924 1.00 98.56 80 PHE A CA 1
ATOM 661 C C . PHE A 1 80 ? -18.724 -8.101 4.957 1.00 98.56 80 PHE A C 1
ATOM 663 O O . PHE A 1 80 ? -18.821 -8.384 6.147 1.00 98.56 80 PHE A O 1
ATOM 670 N N . CYS A 1 81 ? -18.819 -6.842 4.517 1.00 98.69 81 CYS A N 1
ATOM 671 C CA . CYS A 1 81 ? -18.991 -5.707 5.424 1.00 98.69 81 CYS A CA 1
ATOM 672 C C . CYS A 1 81 ? -20.303 -5.806 6.210 1.00 98.69 81 CYS A C 1
ATOM 674 O O . CYS A 1 81 ? -20.304 -5.576 7.416 1.00 98.69 81 CYS A O 1
ATOM 676 N N . ASN A 1 82 ? -21.406 -6.179 5.555 1.00 98.69 82 ASN A N 1
ATOM 677 C CA . ASN A 1 82 ? -22.702 -6.349 6.212 1.00 98.69 82 ASN A CA 1
ATOM 678 C C . ASN A 1 82 ? -22.675 -7.483 7.245 1.00 98.69 82 ASN A C 1
ATOM 680 O O . ASN A 1 82 ? -23.126 -7.287 8.374 1.00 98.69 82 ASN A O 1
ATOM 684 N N . ALA A 1 83 ? -22.100 -8.636 6.889 1.00 98.62 83 ALA A N 1
ATOM 685 C CA . ALA A 1 83 ? -21.949 -9.756 7.814 1.00 98.62 83 ALA A CA 1
ATOM 686 C C . ALA A 1 83 ? -21.062 -9.389 9.012 1.00 98.62 83 ALA A C 1
ATOM 688 O O . ALA A 1 83 ? -21.379 -9.732 10.149 1.00 98.62 83 ALA A O 1
ATOM 689 N N . LEU A 1 84 ? -19.984 -8.637 8.774 1.00 98.62 84 LEU A N 1
ATOM 690 C CA . LEU A 1 84 ? -19.084 -8.176 9.823 1.00 98.62 84 LEU A CA 1
ATOM 691 C C . LEU A 1 84 ? -19.762 -7.173 10.764 1.00 98.62 84 LEU A C 1
ATOM 693 O O . LEU A 1 84 ? -19.620 -7.297 11.974 1.00 98.62 84 LEU A O 1
ATOM 697 N N . ILE A 1 85 ? -20.521 -6.205 10.236 1.00 98.75 85 ILE A N 1
ATOM 698 C CA . ILE A 1 85 ? -21.293 -5.243 11.044 1.00 98.75 85 ILE A CA 1
ATOM 699 C C . ILE A 1 85 ? -22.256 -5.983 11.974 1.00 98.75 85 ILE A C 1
ATOM 701 O O . ILE A 1 85 ? -22.296 -5.700 13.172 1.00 98.75 85 ILE A O 1
ATOM 705 N N . GLU A 1 86 ? -23.007 -6.939 11.430 1.00 98.62 86 GLU A N 1
ATOM 706 C CA . GLU A 1 86 ? -23.967 -7.719 12.206 1.00 98.62 86 GLU A CA 1
ATOM 707 C C . GLU A 1 86 ? -23.271 -8.580 13.265 1.00 98.62 86 GLU A C 1
ATOM 709 O O . GLU A 1 86 ? -23.654 -8.553 14.432 1.00 98.62 86 GLU A O 1
ATOM 714 N N . ALA A 1 87 ? -22.192 -9.274 12.901 1.00 98.19 87 ALA A N 1
ATOM 715 C CA . ALA A 1 87 ? -21.437 -10.095 13.838 1.00 98.19 87 ALA A CA 1
ATOM 716 C C . ALA A 1 87 ? -20.822 -9.256 14.973 1.00 98.19 87 ALA A C 1
ATOM 718 O O . ALA A 1 87 ? -20.951 -9.620 16.140 1.00 98.19 87 ALA A O 1
ATOM 719 N N . LYS A 1 88 ? -20.235 -8.087 14.674 1.00 98.06 88 LYS A N 1
ATOM 720 C CA . LYS A 1 88 ? -19.714 -7.177 15.711 1.00 98.06 88 LYS A CA 1
ATOM 721 C C . LYS A 1 88 ? -20.816 -6.712 16.663 1.00 98.06 88 LYS A C 1
ATOM 723 O O . LYS A 1 88 ? -20.575 -6.631 17.864 1.00 98.06 88 LYS A O 1
ATOM 728 N N . ARG A 1 89 ? -22.026 -6.452 16.152 1.00 97.94 89 ARG A N 1
ATOM 729 C CA . ARG A 1 89 ? -23.196 -6.083 16.965 1.00 97.94 89 ARG A CA 1
ATOM 730 C C . ARG A 1 89 ? -23.657 -7.228 17.869 1.00 97.94 89 ARG A C 1
ATOM 732 O O . ARG A 1 89 ? -23.958 -6.985 19.031 1.00 97.94 89 ARG A O 1
ATOM 739 N N . VAL A 1 90 ? -23.729 -8.450 17.341 1.00 98.00 90 VAL A N 1
ATOM 740 C CA . VAL A 1 90 ? -24.213 -9.638 18.067 1.00 98.00 90 VAL A CA 1
ATOM 741 C C . VAL A 1 90 ? -23.211 -10.109 19.120 1.00 98.00 90 VAL A C 1
ATOM 743 O O . VAL A 1 90 ? -23.606 -10.421 20.240 1.00 98.00 90 VAL A O 1
ATOM 746 N N . TYR A 1 91 ? -21.925 -10.148 18.776 1.00 97.38 91 TYR A N 1
ATOM 747 C CA . TYR A 1 91 ? -20.875 -10.708 19.630 1.00 97.38 91 TYR A CA 1
ATOM 748 C C . TYR A 1 91 ? -20.092 -9.656 20.430 1.00 97.38 91 TYR A C 1
ATOM 750 O O . TYR A 1 91 ? -19.236 -10.018 21.234 1.00 97.38 91 TYR A O 1
ATOM 758 N N . GLY A 1 92 ? -20.351 -8.361 20.219 1.00 96.69 92 GLY A N 1
ATOM 759 C CA . GLY A 1 92 ? -19.672 -7.275 20.934 1.00 96.69 92 GLY A CA 1
ATOM 760 C C . GLY A 1 92 ? -18.186 -7.133 20.585 1.00 96.69 92 GLY A C 1
ATOM 761 O O . GLY A 1 92 ? -17.384 -6.764 21.439 1.00 96.69 92 GLY A O 1
ATOM 762 N N . TRP A 1 93 ? -17.793 -7.462 19.352 1.00 97.56 93 TRP A N 1
ATOM 763 C CA . TRP A 1 93 ? -16.394 -7.384 18.928 1.00 97.56 93 TRP A CA 1
ATOM 764 C C . TRP A 1 93 ? -15.932 -5.940 18.701 1.00 97.56 93 TRP A C 1
ATOM 766 O O . TRP A 1 93 ? -16.549 -5.194 17.934 1.00 97.56 93 TRP A O 1
ATOM 776 N N . ASP A 1 94 ? -14.779 -5.585 19.269 1.00 96.19 94 ASP A N 1
ATOM 777 C CA . ASP A 1 94 ? -14.124 -4.289 19.078 1.00 96.19 94 ASP A CA 1
ATOM 778 C C . ASP A 1 94 ? -12.734 -4.457 18.449 1.00 96.19 94 ASP A C 1
ATOM 780 O O . ASP A 1 94 ? -11.713 -4.614 19.119 1.00 96.19 94 ASP A O 1
ATOM 784 N N . PHE A 1 95 ? -12.701 -4.413 17.121 1.00 97.25 95 PHE A N 1
ATOM 785 C CA . PHE A 1 95 ? -11.468 -4.384 16.343 1.00 97.25 95 PHE A CA 1
ATOM 786 C C . PHE A 1 95 ? -11.630 -3.522 15.098 1.00 97.25 95 PHE A C 1
ATOM 788 O O . PHE A 1 95 ? -12.736 -3.384 14.572 1.00 97.25 95 PHE A O 1
ATOM 795 N N . ASP A 1 96 ? -10.526 -2.993 14.586 1.00 96.50 96 ASP A N 1
ATOM 796 C CA . ASP A 1 96 ? -10.499 -2.374 13.259 1.00 96.50 96 ASP A CA 1
ATOM 797 C C . ASP A 1 96 ? -9.950 -3.364 12.238 1.00 96.50 96 ASP A C 1
ATOM 799 O O . ASP A 1 96 ? -9.288 -4.338 12.599 1.00 96.50 96 ASP A O 1
ATOM 803 N N . TRP A 1 97 ? -10.209 -3.131 10.956 1.00 97.38 97 TRP A N 1
ATOM 804 C CA . TRP A 1 97 ? -9.680 -3.995 9.907 1.00 97.38 97 TRP A CA 1
ATOM 805 C C . TRP A 1 97 ? -9.135 -3.224 8.716 1.00 97.38 97 TRP A C 1
ATOM 807 O O . TRP A 1 97 ? -9.417 -2.038 8.523 1.00 97.38 97 TRP A O 1
ATOM 817 N N . MET A 1 98 ? -8.313 -3.911 7.933 1.00 96.06 98 MET A N 1
ATOM 818 C CA . MET A 1 98 ? -7.714 -3.363 6.729 1.00 96.06 98 MET A CA 1
ATOM 819 C C . MET A 1 98 ? -7.520 -4.436 5.660 1.00 96.06 98 MET A C 1
ATOM 821 O O . MET A 1 98 ? -7.475 -5.632 5.961 1.00 96.06 98 MET A O 1
ATOM 825 N N . PHE A 1 99 ? -7.401 -4.000 4.409 1.00 95.88 99 PHE A N 1
ATOM 826 C CA . PHE A 1 99 ? -7.257 -4.895 3.264 1.00 95.88 99 PHE A CA 1
ATOM 827 C C . PHE A 1 99 ? -6.419 -4.273 2.146 1.00 95.88 99 PHE A C 1
ATOM 829 O O . PHE A 1 99 ? -6.181 -3.065 2.111 1.00 95.88 99 PHE A O 1
ATOM 836 N N . GLN A 1 100 ? -5.998 -5.105 1.199 1.00 94.44 100 GLN A N 1
ATOM 837 C CA . GLN A 1 100 ? -5.383 -4.666 -0.049 1.00 94.44 100 GLN A CA 1
ATOM 838 C C . GLN A 1 100 ? -6.196 -5.173 -1.236 1.00 94.44 100 GLN A C 1
ATOM 840 O O . GLN A 1 100 ? -6.859 -6.211 -1.168 1.00 94.44 100 GLN A O 1
ATOM 845 N N . THR A 1 101 ? -6.206 -4.407 -2.322 1.00 95.00 101 THR A N 1
ATOM 846 C CA . THR A 1 101 ? -6.901 -4.808 -3.547 1.00 95.00 101 THR A CA 1
ATOM 847 C C . THR A 1 101 ? -6.329 -4.097 -4.775 1.00 95.00 101 THR A C 1
ATOM 849 O O . THR A 1 101 ? -5.400 -3.296 -4.689 1.00 95.00 101 THR A O 1
ATOM 852 N N . HIS A 1 102 ? -6.886 -4.403 -5.942 1.00 94.38 102 HIS A N 1
ATOM 853 C CA . HIS A 1 102 ? -6.509 -3.806 -7.215 1.00 94.38 102 HIS A CA 1
ATOM 854 C C . HIS A 1 102 ? -7.304 -2.516 -7.501 1.00 94.38 102 HIS A C 1
ATOM 856 O O . HIS A 1 102 ? -8.497 -2.488 -7.194 1.00 94.38 102 HIS A O 1
ATOM 862 N N . PRO A 1 103 ? -6.736 -1.501 -8.187 1.00 94.06 103 PRO A N 1
ATOM 863 C CA . PRO A 1 103 ? -7.492 -0.324 -8.643 1.00 94.06 103 PRO A CA 1
ATOM 864 C C . PRO A 1 103 ? -8.768 -0.651 -9.446 1.00 94.06 103 PRO A C 1
ATOM 866 O O . PRO A 1 103 ? -9.785 0.028 -9.324 1.00 94.06 103 PRO A O 1
ATOM 869 N N . ASN A 1 104 ? -8.767 -1.763 -10.191 1.00 92.62 104 ASN A N 1
ATOM 870 C CA . ASN A 1 104 ? -9.949 -2.263 -10.920 1.00 92.62 104 ASN A CA 1
ATOM 871 C C . ASN A 1 104 ? -11.060 -2.851 -10.043 1.00 92.62 104 ASN A C 1
ATOM 873 O O . ASN A 1 104 ? -12.103 -3.220 -10.575 1.00 92.62 104 ASN A O 1
ATOM 877 N N . ALA A 1 105 ? -10.892 -2.913 -8.720 1.00 92.38 105 ALA A N 1
ATOM 878 C CA . ALA A 1 105 ? -12.011 -3.174 -7.815 1.00 92.38 105 ALA A CA 1
ATOM 879 C C . ALA A 1 105 ? -13.146 -2.148 -8.006 1.00 92.38 105 ALA A C 1
ATOM 881 O O . ALA A 1 105 ? -14.297 -2.408 -7.648 1.00 92.38 105 ALA A O 1
ATOM 882 N N . GLY A 1 106 ? -12.813 -0.981 -8.575 1.00 90.81 106 GLY A N 1
ATOM 883 C CA . GLY A 1 106 ? -13.763 0.053 -8.953 1.00 90.81 106 GLY A CA 1
ATOM 884 C C . GLY A 1 106 ? -14.431 0.700 -7.750 1.00 90.81 106 GLY A C 1
ATOM 885 O O . GLY A 1 106 ? -15.552 1.170 -7.896 1.00 90.81 106 GLY A O 1
ATOM 886 N N . LEU A 1 107 ? -13.805 0.658 -6.567 1.00 94.56 107 LEU A N 1
ATOM 887 C CA . LEU A 1 107 ? -14.385 1.173 -5.328 1.00 94.56 107 LEU A CA 1
ATOM 888 C C . LEU A 1 107 ? -14.892 2.603 -5.515 1.00 94.56 107 LEU A C 1
ATOM 890 O O . LEU A 1 107 ? -14.231 3.437 -6.123 1.00 94.56 107 LEU A O 1
ATOM 894 N N . ASP A 1 108 ? -16.075 2.853 -4.977 1.00 94.75 108 ASP A N 1
ATOM 895 C CA . ASP A 1 108 ? -16.738 4.150 -4.963 1.00 94.75 108 ASP A CA 1
ATOM 896 C C . ASP A 1 108 ? -16.949 4.604 -3.512 1.00 94.75 108 ASP A C 1
ATOM 898 O O . ASP A 1 108 ? -16.666 3.877 -2.551 1.00 94.75 108 ASP A O 1
ATOM 902 N N . LYS A 1 109 ? -17.472 5.820 -3.351 1.00 94.81 109 LYS A N 1
ATOM 903 C CA . LYS A 1 109 ? -17.752 6.409 -2.040 1.00 94.81 109 LYS A CA 1
ATOM 904 C C . LYS A 1 109 ? -18.662 5.533 -1.175 1.00 94.81 109 LYS A C 1
ATOM 906 O O . LYS A 1 109 ? -18.423 5.407 0.021 1.00 94.81 109 LYS A O 1
ATOM 911 N N . GLU A 1 110 ? -19.676 4.901 -1.768 1.00 96.00 110 GLU A N 1
ATOM 912 C CA . GLU A 1 110 ? -20.602 4.012 -1.054 1.00 96.00 110 GLU A CA 1
ATOM 913 C C . GLU A 1 110 ? -19.874 2.769 -0.519 1.00 96.00 110 GLU A C 1
ATOM 915 O O . GLU A 1 110 ? -20.053 2.381 0.637 1.00 96.00 110 GLU A O 1
ATOM 920 N N . SER A 1 111 ? -19.004 2.176 -1.340 1.00 96.38 111 SER A N 1
ATOM 921 C CA . SER A 1 111 ? -18.199 1.009 -0.974 1.00 96.38 111 SER A CA 1
ATOM 922 C C . SER A 1 111 ? -17.282 1.314 0.213 1.00 96.38 111 SER A C 1
ATOM 924 O O . SER A 1 111 ? -17.231 0.537 1.169 1.00 96.38 111 SER A O 1
ATOM 926 N N . LEU A 1 112 ? -16.587 2.457 0.186 1.00 97.38 112 LEU A N 1
ATOM 927 C CA . LEU A 1 112 ? -15.692 2.860 1.275 1.00 97.38 112 LEU A CA 1
ATOM 928 C C . LEU A 1 112 ? -16.449 3.303 2.530 1.00 97.38 112 LEU A C 1
ATOM 930 O O . LEU A 1 112 ? -16.031 2.954 3.631 1.00 97.38 112 LEU A O 1
ATOM 934 N N . ALA A 1 113 ? -17.586 3.990 2.394 1.00 97.50 113 ALA A N 1
ATOM 935 C CA . ALA A 1 113 ? -18.434 4.346 3.532 1.00 97.50 113 ALA A CA 1
ATOM 936 C C . ALA A 1 113 ? -18.974 3.098 4.252 1.00 97.50 113 ALA A C 1
ATOM 938 O O . ALA A 1 113 ? -18.979 3.035 5.484 1.00 97.50 113 ALA A O 1
ATOM 939 N N . LEU A 1 114 ? -19.374 2.066 3.499 1.00 98.38 114 LEU A N 1
ATOM 940 C CA . LEU A 1 114 ? -19.787 0.788 4.075 1.00 98.38 114 LEU A CA 1
ATOM 941 C C . LEU A 1 114 ? -18.620 0.080 4.780 1.00 98.38 114 LEU A C 1
ATOM 943 O O . LEU A 1 114 ? -18.787 -0.409 5.899 1.00 98.38 114 LEU A O 1
ATOM 947 N N . ALA A 1 115 ? -17.434 0.063 4.165 1.00 98.19 115 ALA A N 1
ATOM 948 C CA . ALA A 1 115 ? -16.240 -0.498 4.792 1.00 98.19 115 ALA A CA 1
ATOM 949 C C . ALA A 1 115 ? -15.897 0.235 6.096 1.00 98.19 115 ALA A C 1
ATOM 951 O O . ALA A 1 115 ? -15.672 -0.409 7.122 1.00 98.19 115 ALA A O 1
ATOM 952 N N . LYS A 1 116 ? -15.925 1.574 6.087 1.00 97.56 116 LYS A N 1
ATOM 953 C CA . LYS A 1 116 ? -15.712 2.419 7.269 1.00 97.56 116 LYS A CA 1
ATOM 954 C C . LYS A 1 116 ? -16.695 2.072 8.382 1.00 97.56 116 LYS A C 1
ATOM 956 O O . LYS A 1 116 ? -16.274 1.860 9.517 1.00 97.56 116 LYS A O 1
ATOM 961 N N . LYS A 1 117 ? -17.985 1.932 8.057 1.00 98.12 117 LYS A N 1
ATOM 962 C CA . LYS A 1 117 ? -19.029 1.507 9.005 1.00 98.12 117 LYS A CA 1
ATOM 963 C C . LYS A 1 117 ? -18.747 0.123 9.604 1.00 98.12 117 LYS A C 1
ATOM 965 O O . LYS A 1 117 ? -19.027 -0.096 10.778 1.00 98.12 117 LYS A O 1
ATOM 970 N N . ALA A 1 118 ? -18.152 -0.790 8.837 1.00 98.25 118 ALA A N 1
ATOM 971 C CA . ALA A 1 118 ? -17.705 -2.097 9.325 1.00 98.25 118 ALA A CA 1
ATOM 972 C C . ALA A 1 118 ? -16.413 -2.042 10.174 1.00 98.25 118 ALA A C 1
ATOM 974 O O . ALA A 1 118 ? -15.951 -3.072 10.670 1.00 98.25 118 ALA A O 1
ATOM 975 N N . GLY A 1 119 ? -15.815 -0.863 10.362 1.00 97.00 119 GLY A N 1
ATOM 976 C CA . GLY A 1 119 ? -14.561 -0.665 11.094 1.00 97.00 119 GLY A CA 1
ATOM 977 C C . GLY A 1 119 ? -13.308 -0.738 10.220 1.00 97.00 119 GLY A C 1
ATOM 978 O O . GLY A 1 119 ? -12.220 -0.957 10.748 1.00 97.00 119 GLY A O 1
ATOM 979 N N . CYS A 1 120 ? -13.436 -0.593 8.897 1.00 97.19 120 CYS A N 1
ATOM 980 C CA . CYS A 1 120 ? -12.272 -0.491 8.025 1.00 97.19 120 CYS A CA 1
ATOM 981 C C . CYS A 1 120 ? -11.584 0.845 8.278 1.00 97.19 120 CYS A C 1
ATOM 983 O O . CYS A 1 120 ? -12.192 1.904 8.103 1.00 97.19 120 CYS A O 1
ATOM 985 N N . TYR A 1 121 ? -10.315 0.804 8.665 1.00 94.50 121 TYR A N 1
ATOM 986 C CA . TYR A 1 121 ? -9.543 2.019 8.913 1.00 94.50 121 TYR A CA 1
ATOM 987 C C . TYR A 1 121 ? -8.547 2.317 7.794 1.00 94.50 121 TYR A C 1
ATOM 989 O O . TYR A 1 121 ? -8.103 3.458 7.677 1.00 94.50 121 TYR A O 1
ATOM 997 N N . PHE A 1 122 ? -8.201 1.320 6.974 1.00 94.19 122 PHE A N 1
ATOM 998 C CA . PHE A 1 122 ? -7.177 1.457 5.948 1.00 94.19 122 PHE A CA 1
ATOM 999 C C . PHE A 1 122 ? -7.390 0.486 4.786 1.00 94.19 122 PHE A C 1
ATOM 1001 O O . PHE A 1 122 ? -7.724 -0.680 4.998 1.00 94.19 122 PHE A O 1
ATOM 1008 N N . PHE A 1 123 ? -7.134 0.942 3.564 1.00 95.19 123 PHE A N 1
ATOM 1009 C CA . PHE A 1 123 ? -6.994 0.072 2.400 1.00 95.19 123 PHE A CA 1
ATOM 1010 C C . PHE A 1 123 ? -5.796 0.492 1.552 1.00 95.19 123 PHE A C 1
ATOM 1012 O O . PHE A 1 123 ? -5.347 1.636 1.628 1.00 95.19 123 PHE A O 1
ATOM 1019 N N . ALA A 1 124 ? -5.272 -0.426 0.742 1.00 94.25 124 ALA A N 1
ATOM 1020 C CA . ALA A 1 124 ? -4.167 -0.107 -0.154 1.00 94.25 124 ALA A CA 1
ATOM 1021 C C . ALA A 1 124 ? -4.332 -0.673 -1.561 1.00 94.25 124 ALA A C 1
ATOM 1023 O O . ALA A 1 124 ? -4.905 -1.752 -1.744 1.00 94.25 124 ALA A O 1
ATOM 1024 N N . TYR A 1 125 ? -3.767 0.052 -2.528 1.00 94.00 125 TYR A N 1
ATOM 1025 C CA . TYR A 1 125 ? -3.646 -0.356 -3.925 1.00 94.00 125 TYR A CA 1
ATOM 1026 C C . TYR A 1 125 ? -2.184 -0.533 -4.334 1.00 94.00 125 TYR A C 1
ATOM 1028 O O . TYR A 1 125 ? -1.322 0.266 -3.976 1.00 94.00 125 TYR A O 1
ATOM 1036 N N . GLY A 1 126 ? -1.921 -1.524 -5.184 1.00 92.81 126 GLY A N 1
ATOM 1037 C CA . GLY A 1 126 ? -0.730 -1.505 -6.034 1.00 92.81 126 GLY A CA 1
ATOM 1038 C C . GLY A 1 126 ? -0.902 -0.445 -7.123 1.00 92.81 126 GLY A C 1
ATOM 1039 O O . GLY A 1 126 ? -1.636 -0.697 -8.087 1.00 92.81 126 GLY A O 1
ATOM 1040 N N . MET A 1 127 ? -0.316 0.744 -6.921 1.00 95.31 127 MET A N 1
ATOM 1041 C CA . MET A 1 127 ? -0.357 1.866 -7.875 1.00 95.31 127 MET A CA 1
ATOM 1042 C C . MET A 1 127 ? 0.688 1.678 -8.974 1.00 95.31 127 MET A C 1
ATOM 1044 O O . MET A 1 127 ? 0.383 1.887 -10.139 1.00 95.31 127 MET A O 1
ATOM 1048 N N . GLU A 1 128 ? 1.870 1.208 -8.587 1.00 96.88 128 GLU A N 1
ATOM 1049 C CA . GLU A 1 128 ? 3.032 0.804 -9.382 1.00 96.88 128 GLU A CA 1
ATOM 1050 C C . GLU A 1 128 ? 3.714 1.907 -10.187 1.00 96.88 128 GLU A C 1
ATOM 1052 O O . GLU A 1 128 ? 4.918 2.077 -10.041 1.00 96.88 128 GLU A O 1
ATOM 1057 N N . SER A 1 129 ? 2.981 2.709 -10.959 1.00 98.12 129 SER A N 1
ATOM 1058 C CA . SER A 1 129 ? 3.553 3.825 -11.718 1.00 98.12 129 SER A CA 1
ATOM 1059 C C . SER A 1 129 ? 2.560 4.977 -11.883 1.00 98.12 129 SER A C 1
ATOM 1061 O O . SER A 1 129 ? 1.347 4.769 -11.949 1.00 98.12 129 SER A O 1
ATOM 1063 N N . GLY A 1 130 ? 3.077 6.206 -11.951 1.00 97.56 130 GLY A N 1
ATOM 1064 C CA . GLY A 1 130 ? 2.318 7.379 -12.395 1.00 97.56 130 GLY A CA 1
ATOM 1065 C C . GLY A 1 130 ? 2.373 7.588 -13.911 1.00 97.56 130 GLY A C 1
ATOM 1066 O O . GLY A 1 130 ? 1.786 8.546 -14.403 1.00 97.56 130 GLY A O 1
ATOM 1067 N N . SER A 1 131 ? 3.032 6.690 -14.648 1.00 98.56 131 SER A N 1
ATOM 1068 C CA . SER A 1 131 ? 3.059 6.665 -16.107 1.00 98.56 131 SER A CA 1
ATOM 1069 C C . SER A 1 131 ? 2.134 5.586 -16.660 1.00 98.56 131 SER A C 1
ATOM 1071 O O . SER A 1 131 ? 2.312 4.396 -16.382 1.00 98.56 131 SER A O 1
ATOM 1073 N N . GLN A 1 132 ? 1.178 5.963 -17.517 1.00 98.44 132 GLN A N 1
ATOM 1074 C CA . GLN A 1 132 ? 0.306 4.976 -18.165 1.00 98.44 132 GLN A CA 1
ATOM 1075 C C . GLN A 1 132 ? 1.104 3.999 -19.041 1.00 98.44 132 GLN A C 1
ATOM 1077 O O . GLN A 1 132 ? 0.798 2.810 -19.058 1.00 98.44 132 GLN A O 1
ATOM 1082 N N . ARG A 1 133 ? 2.178 4.471 -19.690 1.00 98.38 133 ARG A N 1
ATOM 1083 C CA . ARG A 1 133 ? 3.056 3.640 -20.528 1.00 98.38 133 ARG A CA 1
ATOM 1084 C C . ARG A 1 133 ? 3.666 2.483 -19.736 1.00 98.38 133 ARG A C 1
ATOM 1086 O O . ARG A 1 133 ? 3.743 1.362 -20.233 1.00 98.38 133 ARG A O 1
ATOM 1093 N N . ILE A 1 134 ? 4.068 2.750 -18.498 1.00 98.50 134 ILE A N 1
ATOM 1094 C CA . ILE A 1 134 ? 4.660 1.744 -17.614 1.00 98.50 134 ILE A CA 1
ATOM 1095 C C . ILE A 1 134 ? 3.592 0.810 -17.052 1.00 98.50 134 ILE A C 1
ATOM 1097 O O . ILE A 1 134 ? 3.799 -0.398 -17.040 1.00 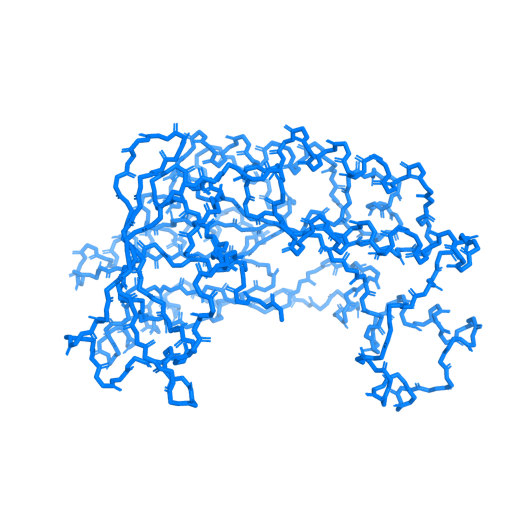98.50 134 ILE A O 1
ATOM 1101 N N . LEU A 1 135 ? 2.417 1.321 -16.671 1.00 98.38 135 LEU A N 1
ATOM 1102 C CA . LEU A 1 135 ? 1.294 0.464 -16.265 1.00 98.38 135 LEU A CA 1
ATOM 1103 C C . LEU A 1 135 ? 0.884 -0.519 -17.372 1.00 98.38 135 LEU A C 1
ATOM 1105 O O . LEU A 1 135 ? 0.557 -1.678 -17.086 1.00 98.38 135 LEU A O 1
ATOM 1109 N N . ASP A 1 136 ? 0.927 -0.068 -18.625 1.00 98.31 136 ASP A N 1
ATOM 1110 C CA . ASP A 1 136 ? 0.644 -0.889 -19.797 1.00 98.31 136 ASP A CA 1
ATOM 1111 C C . ASP A 1 136 ? 1.757 -1.923 -20.036 1.00 98.31 136 ASP A C 1
ATOM 1113 O O . ASP A 1 136 ? 1.443 -3.103 -20.218 1.00 98.31 136 ASP A O 1
ATOM 1117 N N . SER A 1 137 ? 3.036 -1.525 -19.936 1.00 97.56 137 SER A N 1
ATOM 1118 C CA . SER A 1 137 ? 4.206 -2.430 -19.979 1.00 97.56 137 SER A CA 1
ATOM 1119 C C . SER A 1 137 ? 4.118 -3.529 -18.915 1.00 97.56 137 SER A C 1
ATOM 1121 O O . SER A 1 137 ? 4.265 -4.719 -19.202 1.00 97.56 137 SER A O 1
ATOM 1123 N N . MET A 1 138 ? 3.741 -3.149 -17.693 1.00 96.44 138 MET A N 1
ATOM 1124 C CA . MET A 1 138 ? 3.542 -4.064 -16.573 1.00 96.44 138 MET A CA 1
ATOM 1125 C C . MET A 1 138 ? 2.335 -4.994 -16.747 1.00 96.44 138 MET A C 1
ATOM 1127 O O . MET A 1 138 ? 2.117 -5.880 -15.917 1.00 96.44 138 MET A O 1
ATOM 1131 N N . ASN A 1 139 ? 1.513 -4.790 -17.783 1.00 95.62 139 ASN A N 1
ATOM 1132 C CA . ASN A 1 139 ? 0.217 -5.437 -17.961 1.00 95.62 139 ASN A CA 1
ATOM 1133 C C . ASN A 1 139 ? -0.675 -5.303 -16.709 1.00 95.62 139 ASN A C 1
ATOM 1135 O O . ASN A 1 139 ? -1.439 -6.208 -16.363 1.00 95.62 139 ASN A O 1
ATOM 1139 N N . LYS A 1 140 ? -0.575 -4.163 -16.012 1.00 94.75 140 LYS A N 1
ATOM 1140 C CA . LYS A 1 140 ? -1.245 -3.935 -14.725 1.00 94.75 140 LYS A CA 1
ATOM 1141 C C . LYS A 1 140 ? -2.758 -3.784 -14.876 1.00 94.75 140 LYS A C 1
ATOM 1143 O O . LYS A 1 140 ? -3.510 -4.006 -13.933 1.00 94.75 140 LYS A O 1
ATOM 1148 N N . LYS A 1 141 ? -3.215 -3.427 -16.080 1.00 95.06 141 LYS A N 1
ATOM 1149 C CA . LYS A 1 141 ? -4.627 -3.185 -16.418 1.00 95.06 141 LYS A CA 1
ATOM 1150 C C . LYS A 1 141 ? -5.283 -2.083 -15.578 1.00 95.06 141 LYS A C 1
ATOM 1152 O O . LYS A 1 141 ? -6.499 -2.089 -15.463 1.00 95.06 141 LYS A O 1
ATOM 1157 N N . SER A 1 142 ? -4.527 -1.160 -14.991 1.00 95.94 142 SER A N 1
ATOM 1158 C CA . SER A 1 142 ? -5.067 0.002 -14.273 1.00 95.94 142 SER A CA 1
ATOM 1159 C C . SER A 1 142 ? -4.690 1.305 -14.965 1.00 95.94 142 SER A C 1
ATOM 1161 O O . SER A 1 142 ? -3.795 1.326 -15.810 1.00 95.94 142 SER A O 1
ATOM 1163 N N . THR A 1 143 ? -5.349 2.393 -14.575 1.00 97.75 143 THR A N 1
ATOM 1164 C CA . THR A 1 143 ? -5.007 3.741 -15.027 1.00 97.75 143 THR A CA 1
ATOM 1165 C C . THR A 1 143 ? -4.483 4.610 -13.894 1.00 97.75 143 THR A C 1
ATOM 1167 O O . THR A 1 143 ? -4.847 4.424 -12.731 1.00 97.75 143 THR A O 1
ATOM 1170 N N . VAL A 1 144 ? -3.666 5.606 -14.239 1.00 97.19 144 VAL A N 1
ATOM 1171 C CA . VAL A 1 144 ? -3.167 6.608 -13.279 1.00 97.19 144 VAL A CA 1
ATOM 1172 C C . VAL A 1 144 ? -4.334 7.323 -12.582 1.00 97.19 144 VAL A C 1
ATOM 1174 O O . VAL A 1 144 ? -4.338 7.486 -11.362 1.00 97.19 144 VAL A O 1
ATOM 1177 N N . GLY A 1 145 ? -5.387 7.659 -13.337 1.00 97.00 145 GLY A N 1
ATOM 1178 C CA . GLY A 1 145 ? -6.585 8.314 -12.807 1.00 97.00 145 GLY A CA 1
ATOM 1179 C C . GLY A 1 145 ? -7.322 7.497 -11.741 1.00 97.00 145 GLY A C 1
ATOM 1180 O O . GLY A 1 145 ? -7.809 8.072 -10.772 1.00 97.00 145 GLY A O 1
ATOM 1181 N N . GLN A 1 146 ? -7.354 6.161 -11.851 1.00 96.12 146 GLN A N 1
ATOM 1182 C CA . GLN A 1 146 ? -7.947 5.310 -10.808 1.00 96.12 146 GLN A CA 1
ATOM 1183 C C . GLN A 1 146 ? -7.202 5.431 -9.475 1.00 96.12 146 GLN A C 1
ATOM 1185 O O . GLN A 1 146 ? -7.822 5.367 -8.416 1.00 96.12 146 GLN A O 1
ATOM 1190 N N . ALA A 1 147 ? -5.878 5.587 -9.517 1.00 92.75 147 ALA A N 1
ATOM 1191 C CA . ALA A 1 147 ? -5.065 5.712 -8.318 1.00 92.75 147 ALA A CA 1
ATOM 1192 C C . ALA A 1 147 ? -5.274 7.075 -7.633 1.00 92.75 147 ALA A C 1
ATOM 1194 O O . ALA A 1 147 ? -5.431 7.130 -6.415 1.00 92.75 147 ALA A O 1
ATOM 1195 N N . ILE A 1 148 ? -5.355 8.155 -8.419 1.00 95.06 148 ILE A N 1
ATOM 1196 C CA . ILE A 1 148 ? -5.660 9.509 -7.924 1.00 95.06 148 ILE A CA 1
ATOM 1197 C C . ILE A 1 148 ? -7.063 9.554 -7.304 1.00 95.06 148 ILE A C 1
ATOM 1199 O O . ILE A 1 148 ? -7.235 10.038 -6.184 1.00 95.06 148 ILE A O 1
ATOM 1203 N N . GLU A 1 149 ? -8.062 8.996 -7.993 1.00 95.56 149 GLU A N 1
ATOM 1204 C CA . GLU A 1 149 ? -9.441 8.969 -7.497 1.00 95.56 149 GLU A CA 1
ATOM 1205 C C . GLU A 1 149 ? -9.559 8.168 -6.193 1.00 95.56 149 GLU A C 1
ATOM 1207 O O . GLU A 1 149 ? -10.285 8.563 -5.286 1.00 95.56 149 GLU A O 1
ATOM 1212 N N . ALA A 1 150 ? -8.793 7.084 -6.037 1.00 93.94 150 ALA A N 1
ATOM 1213 C CA . ALA A 1 150 ? -8.782 6.302 -4.804 1.00 93.94 150 ALA A CA 1
ATOM 1214 C C . ALA A 1 150 ? -8.335 7.113 -3.581 1.00 93.94 150 ALA A C 1
ATOM 1216 O O . ALA A 1 150 ? -8.929 6.975 -2.512 1.00 93.94 150 ALA A O 1
ATOM 1217 N N . ILE A 1 151 ? -7.320 7.969 -3.740 1.00 93.19 151 ILE A N 1
ATOM 1218 C CA . ILE A 1 151 ? -6.825 8.848 -2.671 1.00 93.19 151 ILE A CA 1
ATOM 1219 C C . ILE A 1 151 ? -7.921 9.833 -2.256 1.00 93.19 151 ILE A C 1
ATOM 1221 O O . ILE A 1 151 ? -8.191 9.993 -1.065 1.00 93.19 151 ILE A O 1
ATOM 1225 N N . LYS A 1 152 ? -8.591 10.446 -3.237 1.00 94.44 152 LYS A N 1
ATOM 1226 C CA . LYS A 1 152 ? -9.696 11.380 -2.998 1.00 94.44 152 LYS A CA 1
ATOM 1227 C C . LYS A 1 152 ? -10.870 10.699 -2.291 1.00 94.44 152 LYS A C 1
ATOM 1229 O O . LYS A 1 152 ? -11.348 11.191 -1.272 1.00 94.44 152 LYS A O 1
ATOM 1234 N N . LEU A 1 153 ? -11.302 9.540 -2.788 1.00 95.44 153 LEU A N 1
ATOM 1235 C CA . LEU A 1 153 ? -12.386 8.762 -2.185 1.00 95.44 153 LEU A CA 1
ATOM 1236 C C . LEU A 1 153 ? -12.055 8.327 -0.752 1.00 95.44 153 LEU A C 1
ATOM 1238 O O . LEU A 1 153 ? -12.941 8.305 0.101 1.00 95.44 153 LEU A O 1
ATOM 1242 N N . ALA A 1 154 ? -10.792 7.998 -0.475 1.00 93.69 154 ALA A N 1
ATOM 1243 C CA . ALA A 1 154 ? -10.332 7.649 0.862 1.00 93.69 154 ALA A CA 1
ATOM 1244 C C . ALA A 1 154 ? -10.444 8.831 1.839 1.00 93.69 154 ALA A C 1
ATOM 1246 O O . ALA A 1 154 ? -10.956 8.656 2.946 1.00 93.69 154 ALA A O 1
ATOM 1247 N N . GLU A 1 155 ? -10.030 10.034 1.419 1.00 90.94 155 GLU A N 1
ATOM 1248 C CA . GLU A 1 155 ? -10.170 11.256 2.221 1.00 90.94 155 GLU A CA 1
ATOM 1249 C C . GLU A 1 155 ? -11.648 11.580 2.486 1.00 90.94 155 GLU A C 1
ATOM 1251 O O . GLU A 1 155 ? -12.028 11.791 3.637 1.00 90.94 155 GLU A O 1
ATOM 1256 N N . GLU A 1 156 ? -12.504 11.517 1.461 1.00 93.25 156 GLU A N 1
ATOM 1257 C CA . GLU A 1 156 ? -13.947 11.759 1.601 1.00 93.25 156 GLU A CA 1
ATOM 1258 C C . GLU A 1 156 ? -14.669 10.740 2.495 1.00 93.25 156 GLU A C 1
ATOM 1260 O O . GLU A 1 156 ? -15.684 11.073 3.108 1.00 93.25 156 GLU A O 1
ATOM 1265 N N . ALA A 1 157 ? -14.190 9.494 2.536 1.00 94.31 157 ALA A N 1
ATOM 1266 C CA . ALA A 1 157 ? -14.756 8.425 3.358 1.00 94.31 157 ALA A CA 1
ATOM 1267 C C . ALA A 1 157 ? -14.101 8.311 4.749 1.00 94.31 157 ALA A C 1
ATOM 1269 O O . ALA A 1 157 ? -14.473 7.432 5.530 1.00 94.31 157 ALA A O 1
ATOM 1270 N N . GLU A 1 158 ? -13.112 9.159 5.054 1.00 91.94 158 GLU A N 1
ATOM 1271 C CA . GLU A 1 158 ? -12.306 9.110 6.280 1.00 91.94 158 GLU A CA 1
ATOM 1272 C C . GLU A 1 158 ? -11.650 7.733 6.524 1.00 91.94 158 GLU A C 1
ATOM 1274 O O . GLU A 1 158 ? -11.512 7.268 7.665 1.00 91.94 158 GLU A O 1
ATOM 1279 N N . VAL A 1 159 ? -11.236 7.060 5.449 1.00 93.56 159 VAL A N 1
ATOM 1280 C CA . VAL A 1 159 ? -10.481 5.798 5.481 1.00 93.56 159 VAL A CA 1
ATOM 1281 C C . VAL A 1 159 ? -9.043 6.093 5.065 1.00 93.56 159 VAL A C 1
ATOM 1283 O O . VAL A 1 159 ? -8.798 6.851 4.134 1.00 93.56 159 VAL A O 1
ATOM 1286 N N . GLY A 1 160 ? -8.060 5.512 5.747 1.00 92.56 160 GLY A N 1
ATOM 1287 C CA . GLY A 1 160 ? -6.668 5.648 5.340 1.00 92.56 160 GLY A CA 1
ATOM 1288 C C . GLY A 1 160 ? -6.395 4.956 4.002 1.00 92.56 160 GLY A C 1
ATOM 1289 O O . GLY A 1 160 ? -6.934 3.885 3.724 1.00 92.56 160 GLY A O 1
ATOM 1290 N N . PHE A 1 161 ? -5.527 5.560 3.196 1.00 93.50 161 PHE A N 1
ATOM 1291 C CA . PHE A 1 161 ? -5.081 5.006 1.923 1.00 93.50 161 PHE A CA 1
ATOM 1292 C C . PHE A 1 161 ? -3.583 4.718 1.944 1.00 93.50 161 PHE A C 1
ATOM 1294 O O . PHE A 1 161 ? -2.784 5.526 2.436 1.00 93.50 161 PHE A O 1
ATOM 1301 N N . GLY A 1 162 ? -3.209 3.585 1.357 1.00 92.12 162 GLY A N 1
ATOM 1302 C CA . GLY A 1 162 ? -1.828 3.239 1.068 1.00 92.12 162 GLY A CA 1
ATOM 1303 C C . GLY A 1 162 ? -1.602 2.803 -0.368 1.00 92.12 162 GLY A C 1
ATOM 1304 O O . GLY A 1 162 ? -2.519 2.399 -1.081 1.00 92.12 162 GLY A O 1
ATOM 1305 N N . GLY A 1 163 ? -0.339 2.817 -0.767 1.00 92.50 163 GLY A N 1
ATOM 1306 C CA . GLY A 1 163 ? 0.065 2.262 -2.046 1.00 92.50 163 GLY A CA 1
ATOM 1307 C C . GLY A 1 163 ? 1.568 2.175 -2.197 1.00 92.50 163 GLY A C 1
ATOM 1308 O O . GLY A 1 163 ? 2.316 2.534 -1.291 1.00 92.50 163 GLY A O 1
ATOM 1309 N N . ASN A 1 164 ? 2.006 1.687 -3.348 1.00 92.44 164 ASN A N 1
ATOM 1310 C CA . ASN A 1 164 ? 3.416 1.632 -3.703 1.00 92.44 164 ASN A CA 1
ATOM 1311 C C . ASN A 1 164 ? 3.585 2.074 -5.152 1.00 92.44 164 ASN A C 1
ATOM 1313 O O . ASN A 1 164 ? 2.758 1.714 -5.989 1.00 92.44 164 ASN A O 1
ATOM 1317 N N . PHE A 1 165 ? 4.658 2.806 -5.423 1.00 96.81 165 PHE A N 1
ATOM 1318 C CA . PHE A 1 165 ? 5.256 2.921 -6.745 1.00 96.81 165 PHE A CA 1
ATOM 1319 C C . PHE A 1 165 ? 6.484 2.013 -6.795 1.00 96.81 165 PHE A C 1
ATOM 1321 O O . PHE A 1 165 ? 7.260 1.979 -5.836 1.00 96.81 165 PHE A O 1
ATOM 1328 N N . ILE A 1 166 ? 6.648 1.273 -7.890 1.00 96.56 166 ILE A N 1
ATOM 1329 C CA . ILE A 1 166 ? 7.787 0.383 -8.115 1.00 96.56 166 ILE A CA 1
ATOM 1330 C C . ILE A 1 166 ? 8.498 0.799 -9.402 1.00 96.56 166 ILE A C 1
ATOM 1332 O O . ILE A 1 166 ? 7.904 0.820 -10.473 1.00 96.56 166 ILE A O 1
ATOM 1336 N N . PHE A 1 167 ? 9.777 1.139 -9.281 1.00 97.44 167 PHE A N 1
ATOM 1337 C CA . PHE A 1 167 ? 10.605 1.608 -10.390 1.00 97.44 167 PHE A CA 1
ATOM 1338 C C . PHE A 1 167 ? 11.480 0.488 -10.952 1.00 97.44 167 PHE A C 1
ATOM 1340 O O . PHE A 1 167 ? 11.810 -0.479 -10.253 1.00 97.44 167 PHE A O 1
ATOM 1347 N N . GLY A 1 168 ? 11.912 0.661 -12.202 1.00 95.31 168 GLY A N 1
ATOM 1348 C CA . GLY A 1 168 ? 12.866 -0.235 -12.861 1.00 95.31 168 GLY A CA 1
ATOM 1349 C C . GLY A 1 168 ? 12.225 -1.248 -13.805 1.00 95.31 168 GLY A C 1
ATOM 1350 O O . GLY A 1 168 ? 12.831 -2.281 -14.077 1.00 95.31 168 GLY A O 1
ATOM 1351 N N . ASP A 1 169 ? 11.014 -0.980 -14.302 1.00 96.81 169 ASP A N 1
ATOM 1352 C CA . ASP A 1 169 ? 10.431 -1.760 -15.399 1.00 96.81 169 ASP A CA 1
ATOM 1353 C C . ASP A 1 169 ? 11.342 -1.715 -16.644 1.00 96.81 169 ASP A C 1
ATOM 1355 O O . ASP A 1 169 ? 11.987 -0.693 -16.887 1.00 96.81 169 ASP A O 1
ATOM 1359 N N . PRO A 1 170 ? 11.411 -2.772 -17.476 1.00 95.50 170 PRO A N 1
ATOM 1360 C CA . PRO A 1 170 ? 12.214 -2.731 -18.696 1.00 95.50 170 PRO A CA 1
ATOM 1361 C C . PRO A 1 170 ? 11.882 -1.575 -19.656 1.00 95.50 170 PRO A C 1
ATOM 1363 O O . PRO A 1 170 ? 12.753 -1.183 -20.431 1.00 95.50 170 PRO A O 1
ATOM 1366 N N . ALA A 1 171 ? 10.658 -1.033 -19.613 1.00 96.31 171 ALA A N 1
ATOM 1367 C CA . ALA A 1 171 ? 10.230 0.118 -20.413 1.00 96.31 171 ALA A CA 1
ATOM 1368 C C . ALA A 1 171 ? 10.403 1.483 -19.706 1.00 96.31 171 ALA A C 1
ATOM 1370 O O . ALA A 1 171 ? 9.980 2.513 -20.243 1.00 96.31 171 ALA A O 1
ATOM 1371 N N . GLU A 1 172 ? 10.978 1.501 -18.501 1.00 97.50 172 GLU A N 1
ATOM 1372 C CA . GLU A 1 172 ? 11.198 2.707 -17.701 1.00 97.50 172 GLU A CA 1
ATOM 1373 C C . GLU A 1 172 ? 12.225 3.645 -18.362 1.00 97.50 172 GLU A C 1
ATOM 1375 O O . GLU A 1 172 ? 13.291 3.209 -18.805 1.00 97.50 172 GLU A O 1
ATOM 1380 N N . THR A 1 173 ? 11.912 4.943 -18.403 1.00 98.12 173 THR A N 1
ATOM 1381 C CA . THR A 1 173 ? 12.816 6.022 -18.838 1.00 98.12 173 THR A CA 1
ATOM 1382 C C . THR A 1 173 ? 12.822 7.159 -17.814 1.00 98.12 173 THR A C 1
ATOM 1384 O O . THR A 1 173 ? 12.008 7.176 -16.890 1.00 98.12 173 THR A O 1
ATOM 1387 N N . GLU A 1 174 ? 13.722 8.136 -17.956 1.00 97.75 174 GLU A N 1
ATOM 1388 C CA . GLU A 1 174 ? 13.772 9.286 -17.037 1.00 97.75 174 GLU A CA 1
ATOM 1389 C C . GLU A 1 174 ? 12.451 10.065 -17.008 1.00 97.75 174 GLU A C 1
ATOM 1391 O O . GLU A 1 174 ? 12.013 10.534 -15.953 1.00 97.75 174 GLU A O 1
ATOM 1396 N N . GLU A 1 175 ? 11.779 10.157 -18.156 1.00 98.38 175 GLU A N 1
ATOM 1397 C CA . GLU A 1 175 ? 10.483 10.813 -18.281 1.00 98.38 175 GLU A CA 1
ATOM 1398 C C . GLU A 1 175 ? 9.412 10.086 -17.462 1.00 98.38 175 GLU A C 1
ATOM 1400 O O . GLU A 1 175 ? 8.665 10.735 -16.737 1.00 98.38 175 GLU A O 1
ATOM 1405 N N . THR A 1 176 ? 9.359 8.750 -17.494 1.00 98.50 176 THR A N 1
ATOM 1406 C CA . THR A 1 176 ? 8.322 7.990 -16.768 1.00 98.50 176 THR A CA 1
ATOM 1407 C C . THR A 1 176 ? 8.583 7.906 -15.269 1.00 98.50 176 THR A C 1
ATOM 1409 O O . THR A 1 176 ? 7.636 7.911 -14.470 1.00 98.50 176 THR A O 1
ATOM 1412 N N . ILE A 1 177 ? 9.857 7.932 -14.866 1.00 98.38 177 ILE A N 1
ATOM 1413 C CA . ILE A 1 177 ? 10.240 8.144 -13.466 1.00 98.38 177 ILE A CA 1
ATOM 1414 C C . ILE A 1 177 ? 9.741 9.520 -13.004 1.00 98.38 177 ILE A C 1
ATOM 1416 O O . ILE A 1 177 ? 9.116 9.632 -11.946 1.00 98.38 177 ILE A O 1
ATOM 1420 N N . SER A 1 178 ? 9.952 10.556 -13.821 1.00 98.12 178 SER A N 1
ATOM 1421 C CA . SER A 1 178 ? 9.520 11.927 -13.525 1.00 98.12 178 SER A CA 1
ATOM 1422 C C . SER A 1 178 ? 7.995 12.065 -13.463 1.00 98.12 178 SER A C 1
ATOM 1424 O O . SER A 1 178 ? 7.484 12.689 -12.535 1.00 98.12 178 SER A O 1
ATOM 1426 N N . GLU A 1 179 ? 7.253 11.435 -14.380 1.00 98.44 179 GLU A N 1
ATOM 1427 C CA . GLU A 1 179 ? 5.783 11.351 -14.348 1.00 98.44 179 GLU A CA 1
ATOM 1428 C C . GLU A 1 179 ? 5.293 10.730 -13.032 1.00 98.44 179 GLU A C 1
ATOM 1430 O O . GLU A 1 179 ? 4.404 11.262 -12.364 1.00 98.44 179 GLU A O 1
ATOM 1435 N N . THR A 1 180 ? 5.923 9.633 -12.605 1.00 98.31 180 THR A N 1
ATOM 1436 C CA . THR A 1 180 ? 5.590 8.966 -11.341 1.00 98.31 180 THR A CA 1
ATOM 1437 C C . THR A 1 180 ? 5.870 9.854 -10.130 1.00 98.31 180 THR A C 1
ATOM 1439 O O . THR A 1 180 ? 5.036 9.950 -9.226 1.00 98.31 180 THR A O 1
ATOM 1442 N N . LEU A 1 181 ? 7.008 10.550 -10.116 1.00 97.19 181 LEU A N 1
ATOM 1443 C CA . LEU A 1 181 ? 7.342 11.493 -9.051 1.00 97.19 181 LEU A CA 1
ATOM 1444 C C . LEU A 1 181 ? 6.398 12.697 -9.013 1.00 97.19 181 LEU A C 1
ATOM 1446 O O . LEU A 1 181 ? 6.039 13.133 -7.918 1.00 97.19 181 LEU A O 1
ATOM 1450 N N . ALA A 1 182 ? 5.950 13.201 -10.164 1.00 97.25 182 ALA A N 1
ATOM 1451 C CA . ALA A 1 182 ? 4.956 14.269 -10.225 1.00 97.25 182 ALA A CA 1
ATOM 1452 C C . ALA A 1 182 ? 3.657 13.845 -9.518 1.00 97.25 182 ALA A C 1
ATOM 1454 O O . ALA A 1 182 ? 3.228 14.514 -8.577 1.00 97.25 182 ALA A O 1
ATOM 1455 N N . ILE A 1 183 ? 3.113 12.667 -9.857 1.00 96.81 183 ILE A N 1
ATOM 1456 C CA . ILE A 1 183 ? 1.928 12.106 -9.184 1.00 96.81 183 ILE A CA 1
ATOM 1457 C C . ILE A 1 183 ? 2.173 11.892 -7.685 1.00 96.81 183 ILE A C 1
ATOM 1459 O O . ILE A 1 183 ? 1.298 12.168 -6.854 1.00 96.81 183 ILE A O 1
ATOM 1463 N N . TYR A 1 184 ? 3.362 11.410 -7.311 1.00 95.56 184 TYR A N 1
ATOM 1464 C CA . TYR A 1 184 ? 3.710 11.208 -5.910 1.00 95.56 184 TYR A CA 1
ATOM 1465 C C . TYR A 1 184 ? 3.674 12.522 -5.120 1.00 95.56 184 TYR A C 1
ATOM 1467 O O . TYR A 1 184 ? 3.017 12.600 -4.077 1.00 95.56 184 TYR A O 1
ATOM 1475 N N . PHE A 1 185 ? 4.352 13.562 -5.605 1.00 95.00 185 PHE A N 1
ATOM 1476 C CA . PHE A 1 185 ? 4.438 14.836 -4.897 1.00 95.00 185 PHE A CA 1
ATOM 1477 C C . PHE A 1 185 ? 3.126 15.621 -4.911 1.00 95.00 185 PHE A C 1
ATOM 1479 O O . PHE A 1 185 ? 2.828 16.286 -3.915 1.00 95.00 185 PHE A O 1
ATOM 1486 N N . GLU A 1 186 ? 2.340 15.520 -5.984 1.00 95.06 186 GLU A N 1
ATOM 1487 C CA . GLU A 1 186 ? 1.067 16.227 -6.126 1.00 95.06 186 GLU A CA 1
ATOM 1488 C C . GLU A 1 186 ? -0.049 15.597 -5.280 1.00 95.06 186 GLU A C 1
ATOM 1490 O O . GLU A 1 186 ? -0.758 16.307 -4.566 1.00 95.06 186 GLU A O 1
ATOM 1495 N N . HIS A 1 187 ? -0.177 14.265 -5.294 1.00 93.50 187 HIS A N 1
ATOM 1496 C CA . HIS A 1 187 ? -1.336 13.583 -4.701 1.00 93.50 187 HIS A CA 1
ATOM 1497 C C . HIS A 1 187 ? -1.000 12.690 -3.503 1.00 93.50 187 HIS A C 1
ATOM 1499 O O . HIS A 1 187 ? -1.827 12.497 -2.612 1.00 93.50 187 HIS A O 1
ATOM 1505 N N . CYS A 1 188 ? 0.206 12.124 -3.454 1.00 91.38 188 CYS A N 1
ATOM 1506 C CA . CYS A 1 188 ? 0.520 11.023 -2.536 1.00 91.38 188 CYS A CA 1
ATOM 1507 C C . CYS A 1 188 ? 1.380 11.439 -1.346 1.00 91.38 188 CYS A C 1
ATOM 1509 O O . CYS A 1 188 ? 1.479 10.689 -0.378 1.00 91.38 188 CYS A O 1
ATOM 1511 N N . ARG A 1 189 ? 1.991 12.627 -1.398 1.00 84.44 189 ARG A N 1
ATOM 1512 C CA . ARG A 1 189 ? 3.017 13.101 -0.459 1.00 84.44 189 ARG A CA 1
ATOM 1513 C C . ARG A 1 189 ? 2.634 12.945 1.010 1.00 84.44 189 ARG A C 1
ATOM 1515 O O . ARG A 1 189 ? 3.499 12.734 1.849 1.00 84.44 189 ARG A O 1
ATOM 1522 N N . THR A 1 190 ? 1.353 13.090 1.339 1.00 85.88 190 THR A N 1
ATOM 1523 C CA . THR A 1 190 ? 0.868 12.964 2.722 1.00 85.88 190 THR A CA 1
ATOM 1524 C C . THR A 1 190 ? 0.191 11.628 3.013 1.00 85.88 190 THR A C 1
ATOM 1526 O O . THR A 1 190 ? -0.121 1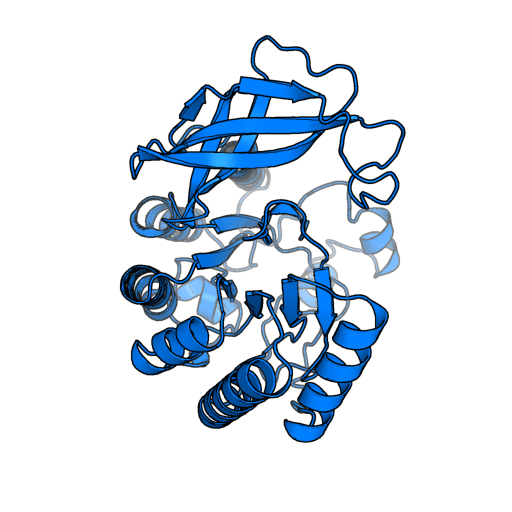1.363 4.166 1.00 85.88 190 THR A O 1
ATOM 1529 N N . SER A 1 191 ? 0.009 10.767 2.018 1.00 87.88 191 SER A N 1
ATOM 1530 C CA . SER A 1 191 ? -0.621 9.448 2.133 1.00 87.88 191 SER A CA 1
ATOM 1531 C C . SER A 1 191 ? 0.415 8.363 2.437 1.00 87.88 191 SER A C 1
ATOM 1533 O O . SER A 1 191 ? 1.620 8.583 2.315 1.00 87.88 191 SER A O 1
ATOM 1535 N N . SER A 1 192 ? -0.029 7.163 2.821 1.00 89.06 192 SER A N 1
ATOM 1536 C CA . SER A 1 192 ? 0.874 6.037 3.097 1.00 89.06 192 SER A CA 1
ATOM 1537 C C . SER A 1 192 ? 1.356 5.346 1.813 1.00 89.06 192 SER A C 1
ATOM 1539 O O . SER A 1 192 ? 1.160 4.143 1.645 1.00 89.06 192 SER A O 1
ATOM 1541 N N . VAL A 1 193 ? 1.975 6.109 0.907 1.00 91.50 193 VAL A N 1
ATOM 1542 C CA . VAL A 1 193 ? 2.489 5.631 -0.386 1.00 91.50 193 VAL A CA 1
ATOM 1543 C C . VAL A 1 193 ? 4.012 5.531 -0.362 1.00 91.50 193 VAL A C 1
ATOM 1545 O O . VAL A 1 193 ? 4.686 6.492 0.010 1.00 91.50 193 VAL A O 1
ATOM 1548 N N . PHE A 1 194 ? 4.549 4.372 -0.732 1.00 90.44 194 PHE A N 1
ATOM 1549 C CA . PHE A 1 194 ? 5.984 4.073 -0.685 1.00 90.44 194 PHE A CA 1
ATOM 1550 C C . PHE A 1 194 ? 6.603 4.044 -2.077 1.00 90.44 194 PHE A C 1
ATOM 1552 O O . PHE A 1 194 ? 5.946 3.664 -3.045 1.00 90.44 194 PHE A O 1
ATOM 1559 N N . LEU A 1 195 ? 7.878 4.411 -2.157 1.00 93.50 195 LEU A N 1
ATOM 1560 C CA . LEU A 1 195 ? 8.696 4.278 -3.357 1.00 93.50 195 LEU A CA 1
ATOM 1561 C C . LEU A 1 195 ? 9.609 3.057 -3.202 1.00 93.50 195 LEU A C 1
ATOM 1563 O O . LEU A 1 195 ? 10.341 2.937 -2.220 1.00 93.50 195 LEU A O 1
ATOM 1567 N N . GLY A 1 196 ? 9.553 2.132 -4.154 1.00 93.12 196 GLY A N 1
ATOM 1568 C CA . GLY A 1 196 ? 10.360 0.916 -4.153 1.00 93.12 196 GLY A CA 1
ATOM 1569 C C . GLY A 1 196 ? 10.839 0.545 -5.548 1.00 93.12 196 GLY A C 1
ATOM 1570 O O . GLY A 1 196 ? 10.584 1.248 -6.516 1.00 93.12 196 GLY A O 1
ATOM 1571 N N . PHE A 1 197 ? 11.525 -0.585 -5.662 1.00 94.56 197 PHE A N 1
ATOM 1572 C CA . PHE A 1 197 ? 12.055 -1.072 -6.934 1.00 94.56 197 PHE A CA 1
ATOM 1573 C C . PHE A 1 197 ? 11.545 -2.473 -7.215 1.00 94.56 197 PHE A C 1
ATOM 1575 O O . PHE A 1 197 ? 11.316 -3.259 -6.288 1.00 94.56 197 PHE A O 1
ATOM 1582 N N . ILE A 1 198 ? 11.384 -2.790 -8.496 1.00 93.69 198 ILE A N 1
ATOM 1583 C CA . ILE A 1 198 ? 11.035 -4.141 -8.919 1.00 93.69 198 ILE A CA 1
ATOM 1584 C C . ILE A 1 198 ? 12.166 -5.084 -8.506 1.00 93.69 198 ILE A C 1
ATOM 1586 O O . ILE A 1 198 ? 13.318 -4.914 -8.901 1.00 93.69 198 ILE A O 1
ATOM 1590 N N . LYS A 1 199 ? 11.819 -6.116 -7.735 1.00 91.81 199 LYS A N 1
ATOM 1591 C CA . LYS A 1 199 ? 12.675 -7.285 -7.535 1.00 91.81 199 LYS A CA 1
ATOM 1592 C C . LYS A 1 199 ? 12.206 -8.384 -8.495 1.00 91.81 199 LYS A C 1
ATOM 1594 O O . LYS A 1 199 ? 11.078 -8.856 -8.332 1.00 91.81 199 LYS A O 1
ATOM 1599 N N . PRO A 1 200 ? 13.015 -8.792 -9.488 1.00 92.50 200 PRO A N 1
ATOM 1600 C CA . PRO A 1 200 ? 12.604 -9.774 -10.485 1.00 92.50 200 PRO A CA 1
ATOM 1601 C C . PRO A 1 200 ? 12.628 -11.186 -9.891 1.00 92.50 200 PRO A C 1
ATOM 1603 O O . PRO A 1 200 ? 13.567 -11.942 -10.089 1.00 92.50 200 PRO A O 1
ATOM 1606 N N . TYR A 1 201 ? 11.611 -11.555 -9.114 1.00 92.06 201 TYR A N 1
ATOM 1607 C CA . TYR A 1 201 ? 11.551 -12.882 -8.501 1.00 92.06 201 TYR A CA 1
ATOM 1608 C C . TYR A 1 201 ? 11.375 -13.991 -9.556 1.00 92.06 201 TYR A C 1
ATOM 1610 O O . TYR A 1 201 ? 10.556 -13.828 -10.471 1.00 92.06 201 TYR A O 1
ATOM 1618 N N . PRO A 1 202 ? 12.060 -15.145 -9.417 1.00 91.81 202 PRO A N 1
ATOM 1619 C CA . PRO A 1 202 ? 11.858 -16.300 -10.282 1.00 91.81 202 PRO A CA 1
ATOM 1620 C C . PRO A 1 202 ? 10.385 -16.704 -10.403 1.00 91.81 202 PRO A C 1
ATOM 1622 O O . PRO A 1 202 ? 9.714 -16.923 -9.397 1.00 91.81 202 PRO A O 1
ATOM 1625 N N . GLY A 1 203 ? 9.895 -16.837 -11.640 1.00 88.44 203 GLY A N 1
ATOM 1626 C CA . GLY A 1 203 ? 8.479 -17.087 -11.951 1.00 88.44 203 GLY A CA 1
ATOM 1627 C C . GLY A 1 203 ? 7.685 -15.836 -12.350 1.00 88.44 203 GLY A C 1
ATOM 1628 O O . GLY A 1 203 ? 6.518 -15.947 -12.715 1.00 88.44 203 GLY A O 1
ATOM 1629 N N . SER A 1 204 ? 8.300 -14.653 -12.307 1.00 92.62 204 SER A N 1
ATOM 1630 C CA . SER A 1 204 ? 7.769 -13.441 -12.938 1.00 92.62 204 SER A CA 1
ATOM 1631 C C . SER A 1 204 ? 8.269 -13.303 -14.380 1.00 92.62 204 SER A C 1
ATOM 1633 O O . SER A 1 204 ? 9.368 -13.750 -14.707 1.00 92.62 204 SER A O 1
ATOM 1635 N N . ARG A 1 205 ? 7.502 -12.618 -15.236 1.00 92.75 205 ARG A N 1
ATOM 1636 C CA . ARG A 1 205 ? 7.899 -12.348 -16.630 1.00 92.75 205 ARG A CA 1
ATOM 1637 C C . ARG A 1 205 ? 9.159 -11.483 -16.699 1.00 92.75 205 ARG A C 1
ATOM 1639 O O . ARG A 1 205 ? 9.984 -11.669 -17.584 1.00 92.75 205 ARG A O 1
ATOM 1646 N N . VAL A 1 206 ? 9.317 -10.543 -15.765 1.00 93.38 206 VAL A N 1
ATOM 1647 C CA . VAL A 1 206 ? 10.522 -9.698 -15.688 1.00 93.38 206 VAL A CA 1
ATOM 1648 C C . VAL A 1 206 ? 11.774 -10.504 -15.331 1.00 93.38 206 VAL A C 1
ATOM 1650 O O . VAL A 1 206 ? 12.852 -10.177 -15.811 1.00 93.38 206 VAL A O 1
ATOM 1653 N N . PHE A 1 207 ? 11.650 -11.590 -14.559 1.00 93.50 207 PHE A N 1
ATOM 1654 C CA . PHE A 1 207 ? 12.780 -12.487 -14.315 1.00 93.50 207 PHE A CA 1
ATOM 1655 C C . PHE A 1 207 ? 13.209 -13.225 -15.584 1.00 93.50 207 PHE A C 1
ATOM 1657 O O . PHE A 1 207 ? 14.407 -13.348 -15.830 1.00 93.50 207 PHE A O 1
ATOM 1664 N N . ASP A 1 208 ? 12.257 -13.653 -16.420 1.00 91.44 208 ASP A N 1
ATOM 1665 C CA . ASP A 1 208 ? 12.583 -14.256 -17.719 1.00 91.44 208 ASP A CA 1
ATOM 1666 C C . ASP A 1 208 ? 13.389 -13.275 -18.585 1.00 91.44 208 ASP A C 1
ATOM 1668 O O . ASP A 1 208 ? 14.403 -13.653 -19.163 1.00 91.44 208 ASP A O 1
ATOM 1672 N N . VAL A 1 209 ? 13.012 -11.990 -18.588 1.00 90.12 209 VAL A N 1
ATOM 1673 C CA . VAL A 1 209 ? 13.766 -10.933 -19.285 1.00 90.12 209 VAL A CA 1
ATOM 1674 C C . VAL A 1 209 ? 15.185 -10.788 -18.722 1.00 90.12 209 VAL A C 1
ATOM 1676 O O . VAL A 1 209 ? 16.132 -10.625 -19.489 1.00 90.12 209 VAL A O 1
ATOM 1679 N N . CYS A 1 210 ? 15.367 -10.870 -17.400 1.00 92.38 210 CYS A N 1
ATOM 1680 C CA . CYS A 1 210 ? 16.703 -10.841 -16.796 1.00 92.38 210 CYS A CA 1
ATOM 1681 C C . CYS A 1 210 ? 17.573 -12.019 -17.248 1.00 92.38 210 CYS A C 1
ATOM 1683 O O . CYS A 1 210 ? 18.753 -11.828 -17.538 1.00 92.38 210 CYS A O 1
ATOM 1685 N N . MET A 1 211 ? 16.995 -13.218 -17.333 1.00 93.56 211 MET A N 1
ATOM 1686 C CA . MET A 1 211 ? 17.684 -14.413 -17.827 1.00 93.56 211 MET A CA 1
ATOM 1687 C C . MET A 1 211 ? 18.044 -14.279 -19.314 1.00 93.56 211 MET A C 1
ATOM 1689 O O . MET A 1 211 ? 19.174 -14.566 -19.699 1.00 93.56 211 MET A O 1
ATOM 1693 N N . GLU A 1 212 ? 17.117 -13.788 -20.145 1.00 91.25 212 GLU A N 1
ATOM 1694 C CA . GLU A 1 212 ? 17.335 -13.542 -21.580 1.00 91.25 212 GLU A CA 1
ATOM 1695 C C . GLU A 1 212 ? 18.453 -12.513 -21.828 1.00 91.25 212 GLU A C 1
ATOM 1697 O O . GLU A 1 212 ? 19.256 -12.674 -22.746 1.00 91.25 212 GLU A O 1
ATOM 1702 N N . LYS A 1 213 ? 18.541 -11.477 -20.984 1.00 88.94 213 LYS A N 1
ATOM 1703 C CA . LYS A 1 213 ? 19.606 -10.461 -21.021 1.00 88.94 213 LYS A CA 1
ATOM 1704 C C . LYS A 1 213 ? 20.929 -10.924 -20.392 1.00 88.94 213 LYS A C 1
ATOM 1706 O O . LYS A 1 213 ? 21.901 -10.175 -20.433 1.00 88.94 213 LYS A O 1
ATOM 1711 N N . GLY A 1 214 ? 20.980 -12.116 -19.792 1.00 91.19 214 GLY A N 1
ATOM 1712 C CA . GLY A 1 214 ? 22.163 -12.618 -19.089 1.00 91.19 214 GLY A CA 1
ATOM 1713 C C . GLY A 1 214 ? 22.506 -11.852 -17.806 1.00 91.19 214 GLY A C 1
ATOM 1714 O O . GLY A 1 214 ? 23.654 -11.893 -17.373 1.00 91.19 214 GLY A O 1
ATOM 1715 N N . ILE A 1 215 ? 21.531 -11.154 -17.206 1.00 90.00 215 ILE A N 1
ATOM 1716 C CA . ILE A 1 215 ? 21.692 -10.451 -15.920 1.00 90.00 215 ILE A CA 1
ATOM 1717 C C . ILE A 1 215 ? 21.933 -11.460 -14.793 1.00 90.00 215 ILE A C 1
ATOM 1719 O O . ILE A 1 215 ? 22.763 -11.224 -13.922 1.00 90.00 215 ILE A O 1
ATOM 1723 N N . PHE A 1 216 ? 21.216 -12.585 -14.833 1.00 91.00 216 PHE A N 1
ATOM 1724 C CA . PHE A 1 216 ? 21.403 -13.706 -13.917 1.00 91.00 216 PHE A CA 1
ATOM 1725 C C . PHE A 1 216 ? 21.772 -14.959 -14.697 1.00 91.00 216 PHE A C 1
ATOM 1727 O O . PHE A 1 216 ? 21.246 -15.203 -15.786 1.00 91.00 216 PHE A O 1
ATOM 1734 N N . LYS A 1 217 ? 22.651 -15.779 -14.120 1.00 90.94 217 LYS A N 1
ATOM 1735 C CA . LYS A 1 217 ? 23.030 -17.077 -14.700 1.00 90.94 217 LYS A CA 1
ATOM 1736 C C . LYS A 1 217 ? 21.931 -18.117 -14.534 1.00 90.94 217 LYS A C 1
ATOM 1738 O O . LYS A 1 217 ? 21.681 -18.904 -15.442 1.00 90.94 217 LYS A O 1
ATOM 1743 N N . ASP A 1 218 ? 21.309 -18.140 -13.359 1.00 91.56 218 ASP A N 1
ATOM 1744 C CA . ASP A 1 218 ? 20.215 -19.034 -12.999 1.00 91.56 218 ASP A CA 1
ATOM 1745 C C . ASP A 1 218 ? 19.424 -18.486 -11.793 1.00 91.56 218 ASP A C 1
ATOM 1747 O O . ASP A 1 218 ? 19.645 -17.376 -11.305 1.00 91.56 218 ASP A O 1
ATOM 1751 N N . LYS A 1 219 ? 18.460 -19.270 -11.298 1.00 92.56 219 LYS A N 1
ATOM 1752 C CA . LYS A 1 219 ? 17.658 -18.894 -10.122 1.00 92.56 219 LYS A CA 1
ATOM 1753 C C . LYS A 1 219 ? 18.494 -18.804 -8.845 1.00 92.56 219 LYS A C 1
ATO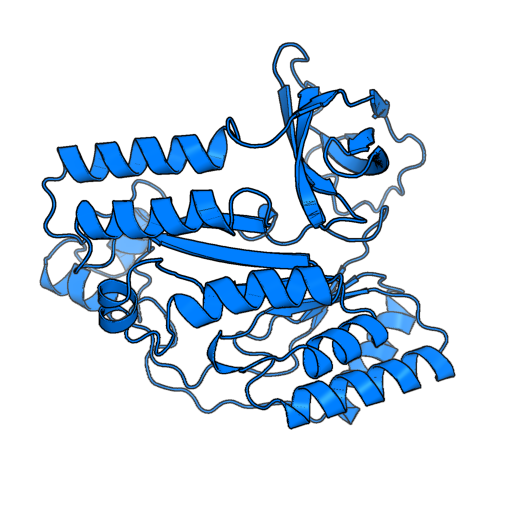M 1755 O O . LYS A 1 219 ? 18.153 -18.022 -7.965 1.00 92.56 219 LYS A O 1
ATOM 1760 N N . ARG A 1 220 ? 19.531 -19.635 -8.713 1.00 93.25 220 ARG A N 1
ATOM 1761 C CA . ARG A 1 220 ? 20.386 -19.674 -7.526 1.00 93.25 220 ARG A CA 1
ATOM 1762 C C . ARG A 1 220 ? 21.239 -18.414 -7.454 1.00 93.25 220 ARG A C 1
ATOM 1764 O O . ARG A 1 220 ? 21.279 -17.803 -6.396 1.00 93.25 220 ARG A O 1
ATOM 1771 N N . ASP A 1 221 ? 21.802 -17.999 -8.582 1.00 91.31 221 ASP A N 1
ATOM 1772 C CA . ASP A 1 221 ? 22.523 -16.738 -8.743 1.00 91.31 221 ASP A CA 1
ATOM 1773 C C . ASP A 1 221 ? 21.664 -15.548 -8.282 1.00 91.31 221 ASP A C 1
ATOM 1775 O O . ASP A 1 221 ? 22.097 -14.758 -7.450 1.00 91.31 221 ASP A O 1
ATOM 1779 N N . PHE A 1 222 ? 20.390 -15.481 -8.690 1.00 90.94 222 PHE A N 1
ATOM 1780 C CA . PHE A 1 222 ? 19.467 -14.466 -8.165 1.00 90.94 222 PHE A CA 1
ATOM 1781 C C . PHE A 1 222 ? 19.311 -14.521 -6.638 1.00 90.94 222 PHE A C 1
ATOM 1783 O O . PHE A 1 222 ? 19.367 -13.484 -5.982 1.00 90.94 222 PHE A O 1
ATOM 1790 N N . TYR A 1 223 ? 19.090 -15.704 -6.056 1.00 91.00 223 TYR A N 1
ATOM 1791 C CA . TYR A 1 223 ? 18.871 -15.822 -4.610 1.00 91.00 223 TYR A CA 1
ATOM 1792 C C . TYR A 1 223 ? 20.122 -15.517 -3.783 1.00 91.00 223 TYR A C 1
ATOM 1794 O O . TYR A 1 223 ? 19.983 -15.014 -2.671 1.00 91.00 223 TYR A O 1
ATOM 1802 N N . GLU A 1 224 ? 21.314 -15.803 -4.306 1.00 90.69 224 GLU A N 1
ATOM 1803 C CA . GLU A 1 224 ? 22.582 -15.490 -3.640 1.00 90.69 224 GLU A CA 1
ATOM 1804 C C . GLU A 1 224 ? 22.859 -13.974 -3.623 1.00 90.69 224 GLU A C 1
ATOM 1806 O O . GLU A 1 224 ? 23.431 -13.493 -2.650 1.00 90.69 224 GLU A O 1
ATOM 1811 N N . HIS A 1 225 ? 22.355 -13.212 -4.607 1.00 86.88 225 HIS A N 1
ATOM 1812 C CA . HIS A 1 225 ? 22.623 -11.769 -4.748 1.00 86.88 225 HIS A CA 1
ATOM 1813 C C . HIS A 1 225 ? 21.385 -10.863 -4.542 1.00 86.88 225 HIS A C 1
ATOM 1815 O O . HIS A 1 225 ? 21.435 -9.656 -4.787 1.00 86.88 225 HIS A O 1
ATOM 1821 N N . ILE A 1 226 ? 20.252 -11.406 -4.074 1.00 83.38 226 ILE A N 1
ATOM 1822 C CA . ILE A 1 226 ? 18.957 -10.693 -3.959 1.00 83.38 226 ILE A C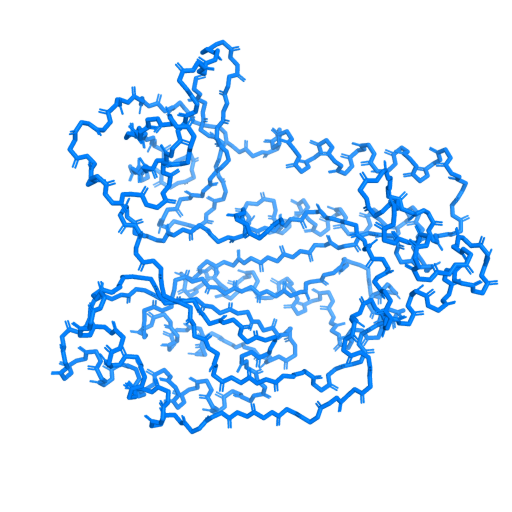A 1
ATOM 1823 C C . ILE A 1 226 ? 18.989 -9.432 -3.067 1.00 83.38 226 ILE A C 1
ATOM 1825 O O . ILE A 1 226 ? 18.127 -8.545 -3.190 1.00 83.38 226 ILE A O 1
ATOM 1829 N N . ASP A 1 227 ? 19.956 -9.366 -2.154 1.00 80.81 227 ASP A N 1
ATOM 1830 C CA . ASP A 1 227 ? 20.119 -8.288 -1.176 1.00 80.81 227 ASP A CA 1
ATOM 1831 C C . ASP A 1 227 ? 21.289 -7.343 -1.495 1.00 80.81 227 ASP A C 1
ATOM 1833 O O . ASP A 1 227 ? 21.490 -6.368 -0.773 1.00 80.81 227 ASP A O 1
ATOM 1837 N N . GLU A 1 228 ? 22.039 -7.583 -2.574 1.00 78.19 228 GLU A N 1
ATOM 1838 C CA . GLU A 1 228 ? 23.266 -6.831 -2.858 1.00 78.19 228 GLU A CA 1
ATOM 1839 C C . GLU A 1 228 ? 23.026 -5.520 -3.608 1.00 78.19 228 GLU A C 1
ATOM 1841 O O . GLU A 1 228 ? 23.618 -4.496 -3.265 1.00 78.19 228 GLU A O 1
ATOM 1846 N N . SER A 1 229 ? 22.164 -5.510 -4.629 1.00 69.81 229 SER A N 1
ATOM 1847 C CA . SER A 1 229 ? 21.858 -4.279 -5.365 1.00 69.81 229 SER A CA 1
ATOM 1848 C C . SER A 1 229 ? 20.542 -4.337 -6.138 1.00 69.81 229 SER A C 1
ATOM 1850 O O . SER A 1 229 ? 19.998 -5.400 -6.443 1.00 69.81 229 SER A O 1
ATOM 1852 N N . ILE A 1 230 ? 20.004 -3.153 -6.437 1.00 86.62 230 ILE A N 1
ATOM 1853 C CA . ILE A 1 230 ? 18.851 -2.992 -7.322 1.00 86.62 230 ILE A CA 1
ATOM 1854 C C . ILE A 1 230 ? 19.318 -3.224 -8.760 1.00 86.62 230 ILE A C 1
ATOM 1856 O O . ILE A 1 230 ? 20.233 -2.558 -9.242 1.00 86.62 230 ILE A O 1
ATOM 1860 N N . VAL A 1 231 ? 18.652 -4.151 -9.442 1.00 88.88 231 VAL A N 1
ATOM 1861 C CA . VAL A 1 231 ? 18.966 -4.550 -10.816 1.00 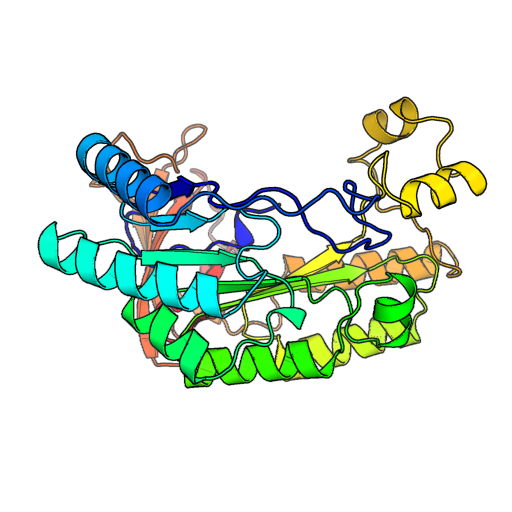88.88 231 VAL A CA 1
ATOM 1862 C C . VAL A 1 231 ? 18.509 -3.474 -11.800 1.00 88.88 231 VAL A C 1
ATOM 1864 O O . VAL A 1 231 ? 17.333 -3.105 -11.807 1.00 88.88 231 VAL A O 1
ATOM 1867 N N . ASN A 1 232 ? 19.406 -3.022 -12.679 1.00 92.56 232 ASN A N 1
ATOM 1868 C CA . ASN A 1 232 ? 19.027 -2.177 -13.808 1.00 92.56 232 ASN A CA 1
ATOM 1869 C C . ASN A 1 232 ? 18.455 -3.036 -14.947 1.00 92.56 232 ASN A C 1
ATOM 1871 O O . ASN A 1 232 ? 19.193 -3.662 -15.705 1.00 92.56 232 ASN A O 1
ATOM 1875 N N . MET A 1 233 ? 17.128 -3.083 -15.067 1.00 92.94 233 MET A N 1
ATOM 1876 C CA . MET A 1 233 ? 16.443 -3.771 -16.175 1.00 92.94 233 MET A CA 1
ATOM 1877 C C . MET A 1 233 ? 16.068 -2.830 -17.329 1.00 92.94 233 MET A C 1
ATOM 1879 O O . MET A 1 233 ? 15.617 -3.303 -18.381 1.00 92.94 233 MET A O 1
ATOM 1883 N N . THR A 1 234 ? 16.255 -1.525 -17.123 1.00 93.75 234 THR A N 1
ATOM 1884 C CA . THR A 1 234 ? 15.832 -0.434 -18.010 1.00 93.75 234 THR A CA 1
ATOM 1885 C C . THR A 1 234 ? 16.770 -0.289 -19.216 1.00 93.75 234 THR A C 1
ATOM 1887 O O . THR A 1 234 ? 17.739 -1.037 -19.364 1.00 93.75 234 THR A O 1
ATOM 1890 N N . SER A 1 235 ? 16.494 0.675 -20.098 1.00 91.88 235 SER A N 1
ATOM 1891 C CA . SER A 1 235 ? 17.434 1.091 -21.150 1.00 91.88 235 SER A CA 1
ATOM 1892 C C . SER A 1 235 ? 18.388 2.212 -20.720 1.00 91.88 235 SER A C 1
ATOM 1894 O O . SER A 1 235 ? 19.179 2.675 -21.542 1.00 91.88 235 SER A O 1
ATOM 1896 N N . LEU A 1 236 ? 18.297 2.698 -19.478 1.00 95.12 236 LEU A N 1
ATOM 1897 C CA . LEU A 1 236 ? 19.153 3.772 -18.977 1.00 95.12 236 LEU A CA 1
ATOM 1898 C C . LEU A 1 236 ? 20.589 3.270 -18.768 1.00 95.12 236 LEU A C 1
ATOM 1900 O O . LEU A 1 236 ? 20.774 2.141 -18.302 1.00 95.12 236 LEU A O 1
ATOM 1904 N N . PRO A 1 237 ? 21.611 4.109 -19.027 1.00 96.00 237 PRO A N 1
ATOM 1905 C CA . PRO A 1 237 ? 22.970 3.824 -18.583 1.00 96.00 237 PRO A CA 1
ATOM 1906 C C . PRO A 1 237 ? 23.006 3.589 -17.068 1.00 96.00 237 PRO A C 1
ATOM 1908 O O . PRO A 1 237 ? 22.352 4.315 -16.318 1.00 96.00 237 PRO A O 1
ATOM 1911 N N . ASP A 1 238 ? 23.813 2.631 -16.604 1.00 94.25 238 ASP A N 1
ATOM 1912 C CA . ASP A 1 238 ? 23.859 2.248 -15.183 1.00 94.25 238 ASP A CA 1
ATOM 1913 C C . ASP A 1 238 ? 24.114 3.432 -14.250 1.00 94.25 238 ASP A C 1
ATOM 1915 O O . ASP A 1 238 ? 23.500 3.528 -13.193 1.00 94.25 238 ASP A O 1
ATOM 1919 N N . ILE A 1 239 ? 24.972 4.373 -14.652 1.00 95.50 239 ILE A N 1
ATOM 1920 C CA . ILE A 1 239 ? 25.257 5.566 -13.851 1.00 95.50 239 ILE A CA 1
ATOM 1921 C C . ILE A 1 239 ? 24.017 6.447 -13.642 1.00 95.50 239 ILE A C 1
ATOM 1923 O O . ILE A 1 239 ? 23.820 6.965 -12.544 1.00 95.50 239 ILE A O 1
ATOM 1927 N N . GLU A 1 240 ? 23.162 6.589 -14.656 1.00 96.31 240 GLU A N 1
ATOM 1928 C CA . GLU A 1 240 ? 21.932 7.380 -14.551 1.00 96.31 240 GLU A CA 1
ATOM 1929 C C . GLU A 1 240 ? 20.868 6.624 -13.754 1.00 96.31 240 GLU A C 1
ATOM 1931 O O . GLU A 1 240 ? 20.238 7.192 -12.861 1.00 96.31 240 GLU A O 1
ATOM 1936 N N . PHE A 1 241 ? 20.734 5.313 -13.973 1.00 95.75 241 PHE A N 1
ATOM 1937 C CA . PHE A 1 241 ? 19.849 4.484 -13.156 1.00 95.75 241 PHE A CA 1
ATOM 1938 C C . PHE A 1 241 ? 20.239 4.528 -11.670 1.00 95.75 241 PHE A C 1
ATOM 1940 O O . PHE A 1 241 ? 19.381 4.729 -10.812 1.00 95.75 241 PHE A O 1
ATOM 1947 N N . GLN A 1 242 ? 21.533 4.432 -11.344 1.00 95.12 242 GLN A N 1
ATOM 1948 C CA . GLN A 1 242 ? 22.015 4.526 -9.963 1.00 95.12 242 GLN A CA 1
ATOM 1949 C C . GLN A 1 242 ? 21.769 5.909 -9.340 1.00 95.12 242 GLN A C 1
ATOM 1951 O O . GLN A 1 242 ? 21.471 5.998 -8.147 1.00 95.12 242 GLN A O 1
ATOM 1956 N N . ARG A 1 243 ? 21.823 6.996 -10.122 1.00 96.38 243 ARG A N 1
ATOM 1957 C CA . ARG A 1 243 ? 21.429 8.335 -9.643 1.00 96.38 243 ARG A CA 1
ATOM 1958 C C . ARG A 1 243 ? 19.949 8.387 -9.275 1.00 96.38 243 ARG A C 1
ATOM 1960 O O . ARG A 1 243 ? 19.614 8.896 -8.204 1.00 96.38 243 ARG A O 1
ATOM 1967 N N . TRP A 1 244 ? 19.077 7.819 -10.108 1.00 96.62 244 TRP A N 1
ATOM 1968 C CA . TRP A 1 244 ? 17.652 7.697 -9.790 1.00 96.62 244 TRP A CA 1
ATOM 1969 C C . TRP A 1 244 ? 17.412 6.837 -8.554 1.00 96.62 244 TRP A C 1
ATOM 1971 O O . TRP A 1 244 ? 16.656 7.237 -7.669 1.00 96.62 244 TRP A O 1
ATOM 1981 N N . VAL A 1 245 ? 18.106 5.701 -8.444 1.00 95.31 245 VAL A N 1
ATOM 1982 C CA . VAL A 1 245 ? 18.054 4.834 -7.263 1.00 95.31 245 VAL A CA 1
ATOM 1983 C C . VAL A 1 245 ? 18.411 5.608 -5.995 1.00 95.31 245 VAL A C 1
ATOM 1985 O O . VAL A 1 245 ? 17.667 5.554 -5.011 1.00 95.31 245 VAL A O 1
ATOM 1988 N N . ALA A 1 246 ? 19.509 6.365 -6.019 1.00 95.25 246 ALA A N 1
ATOM 1989 C CA . ALA A 1 246 ? 19.952 7.171 -4.888 1.00 95.25 246 ALA A CA 1
ATOM 1990 C C . ALA A 1 246 ? 18.924 8.250 -4.510 1.00 95.25 246 ALA A C 1
ATOM 1992 O O . ALA A 1 246 ? 18.596 8.396 -3.331 1.00 95.25 246 ALA A O 1
ATOM 1993 N N . LEU A 1 247 ? 18.369 8.966 -5.494 1.00 95.38 247 LEU A N 1
ATOM 1994 C CA . LEU A 1 247 ? 17.359 10.002 -5.264 1.00 95.38 247 LEU A CA 1
ATOM 1995 C C . LEU A 1 247 ? 16.072 9.428 -4.657 1.00 95.38 247 LEU A C 1
ATOM 1997 O O . LEU A 1 247 ? 15.598 9.916 -3.632 1.00 95.38 247 LEU A O 1
ATOM 2001 N N . LEU A 1 248 ? 15.514 8.381 -5.264 1.00 94.81 248 LEU A N 1
ATOM 2002 C CA . LEU A 1 248 ? 14.282 7.732 -4.807 1.00 94.81 248 LEU A CA 1
ATOM 2003 C C . LEU A 1 248 ? 14.449 7.142 -3.403 1.00 94.81 248 LEU A C 1
ATOM 2005 O O . LEU A 1 248 ? 13.582 7.317 -2.545 1.00 94.81 248 LEU A O 1
ATOM 2009 N N . THR A 1 249 ? 15.600 6.519 -3.139 1.00 92.81 249 THR A N 1
ATOM 2010 C CA . THR A 1 249 ? 15.947 6.008 -1.808 1.00 92.81 249 THR A CA 1
ATOM 2011 C C . THR A 1 249 ? 16.062 7.147 -0.797 1.00 92.81 249 THR A C 1
ATOM 2013 O O . THR A 1 249 ? 15.541 7.034 0.310 1.00 92.81 249 THR A O 1
ATOM 2016 N N . ALA A 1 250 ? 16.678 8.275 -1.161 1.00 92.88 250 ALA A N 1
ATOM 2017 C CA . ALA A 1 250 ? 16.756 9.440 -0.285 1.00 92.88 250 ALA A CA 1
ATOM 2018 C C . ALA A 1 250 ? 15.364 10.014 0.033 1.00 92.88 250 ALA A C 1
ATOM 2020 O O . ALA A 1 250 ? 15.094 10.350 1.187 1.00 92.88 250 ALA A O 1
ATOM 2021 N N . ILE A 1 251 ? 14.454 10.084 -0.944 1.00 91.62 251 ILE A N 1
ATOM 2022 C CA . ILE A 1 251 ? 13.067 10.529 -0.728 1.00 91.62 251 ILE A CA 1
ATOM 2023 C C . ILE A 1 251 ? 12.350 9.592 0.257 1.00 91.62 251 ILE A C 1
ATOM 2025 O O . ILE A 1 251 ? 11.765 10.062 1.238 1.00 91.62 251 ILE A O 1
ATOM 2029 N N . GLU A 1 252 ? 12.424 8.277 0.031 1.00 89.00 252 GLU A N 1
ATOM 2030 C CA . GLU A 1 252 ? 11.732 7.280 0.855 1.00 89.00 252 GLU A CA 1
ATOM 2031 C C . GLU A 1 252 ? 12.320 7.163 2.264 1.00 89.00 252 GLU A C 1
ATOM 2033 O O . GLU A 1 252 ? 11.578 6.993 3.228 1.00 89.00 252 GLU A O 1
ATOM 2038 N N . VAL A 1 253 ? 13.641 7.283 2.412 1.00 86.12 253 VAL A N 1
ATOM 2039 C CA . VAL A 1 253 ? 14.304 7.101 3.707 1.00 86.12 253 VAL A CA 1
ATOM 2040 C C . VAL A 1 253 ? 14.296 8.374 4.533 1.00 86.12 253 VAL A C 1
ATOM 2042 O O . VAL A 1 253 ? 14.144 8.269 5.736 1.00 86.12 253 VAL A O 1
ATOM 2045 N N . THR A 1 254 ? 14.452 9.570 3.956 1.00 86.62 254 THR A N 1
ATOM 2046 C CA . THR A 1 254 ? 14.638 10.798 4.763 1.00 86.62 254 THR A CA 1
ATOM 2047 C C . THR A 1 254 ? 13.334 11.438 5.233 1.00 86.62 254 THR A C 1
ATOM 2049 O O . THR A 1 254 ? 13.331 12.166 6.236 1.00 86.62 254 THR A O 1
ATOM 2052 N N . TRP A 1 255 ? 12.241 11.227 4.488 1.00 87.69 255 TRP A N 1
ATOM 2053 C CA . TRP A 1 255 ? 10.957 11.912 4.679 1.00 87.69 255 TRP A CA 1
ATOM 2054 C C . TRP A 1 255 ? 11.116 13.438 4.796 1.00 87.69 255 TRP A C 1
ATOM 2056 O O . TRP A 1 255 ? 10.378 14.094 5.534 1.00 87.69 255 TRP A O 1
ATOM 2066 N N . ALA A 1 256 ? 12.095 14.027 4.099 1.00 85.06 256 ALA A N 1
ATOM 2067 C CA . ALA A 1 256 ? 12.392 15.460 4.183 1.00 85.06 256 ALA A CA 1
ATOM 2068 C C . ALA A 1 256 ? 11.202 16.342 3.755 1.00 85.06 256 ALA A C 1
ATOM 2070 O O . ALA A 1 256 ? 11.027 17.451 4.254 1.00 85.06 256 ALA A O 1
ATOM 2071 N N . HIS A 1 257 ? 10.339 15.831 2.875 1.00 86.69 257 HIS A N 1
ATOM 2072 C CA . HIS A 1 257 ? 9.110 16.490 2.433 1.00 86.69 257 HIS A CA 1
ATOM 2073 C C . HIS A 1 257 ? 7.917 16.291 3.377 1.00 86.69 257 HIS A C 1
ATOM 2075 O O . HIS A 1 257 ? 6.861 16.891 3.163 1.00 86.69 257 HIS A O 1
ATOM 2081 N N . ILE A 1 258 ? 8.012 15.455 4.407 1.00 90.81 258 ILE A N 1
ATOM 2082 C CA . ILE A 1 258 ? 6.900 15.201 5.329 1.00 90.81 258 ILE A CA 1
ATOM 2083 C C . ILE A 1 258 ? 6.944 16.219 6.465 1.00 90.81 258 ILE A C 1
ATOM 2085 O O . ILE A 1 258 ? 7.999 16.468 7.045 1.00 90.81 258 ILE A O 1
ATOM 2089 N N . LYS A 1 259 ? 5.789 16.807 6.813 1.00 92.62 259 LYS A N 1
ATOM 2090 C CA . LYS A 1 259 ? 5.719 17.730 7.952 1.00 92.62 259 LYS A CA 1
ATOM 2091 C C . LYS A 1 259 ? 6.191 17.042 9.231 1.00 92.62 259 LYS A C 1
ATOM 2093 O O . LYS A 1 259 ? 5.726 15.947 9.566 1.00 92.62 259 LYS A O 1
ATOM 2098 N N . ALA A 1 260 ? 7.075 17.735 9.938 1.00 92.00 260 ALA A N 1
ATOM 2099 C CA . ALA A 1 260 ? 7.612 17.291 11.206 1.00 92.00 260 ALA A CA 1
ATOM 2100 C C . ALA A 1 260 ? 6.833 17.872 12.394 1.00 92.00 260 ALA A C 1
ATOM 2102 O O . ALA A 1 260 ? 6.243 18.948 12.302 1.00 92.00 260 ALA A O 1
ATOM 2103 N N . THR A 1 261 ? 6.850 17.153 13.509 1.00 92.75 261 THR A N 1
ATOM 2104 C CA . THR A 1 261 ? 6.417 17.623 14.828 1.00 92.75 261 THR A CA 1
ATOM 2105 C C . THR A 1 261 ? 7.383 17.097 15.878 1.00 92.75 261 THR A C 1
ATOM 2107 O O . THR A 1 261 ? 7.937 16.009 15.714 1.00 92.75 261 THR A O 1
ATOM 2110 N N . SER A 1 262 ? 7.559 17.833 16.970 1.00 91.56 262 SER A N 1
ATOM 2111 C CA . SER A 1 262 ? 8.260 17.318 18.146 1.00 91.56 262 SER A CA 1
ATOM 2112 C C . SER A 1 262 ? 7.401 16.263 18.842 1.00 91.56 262 SER A C 1
ATOM 2114 O O . SER A 1 262 ? 6.181 16.436 18.955 1.00 91.56 262 SER A O 1
ATOM 2116 N N . GLY A 1 263 ? 8.031 15.165 19.256 1.00 87.00 263 GLY A N 1
ATOM 2117 C CA . GLY A 1 263 ? 7.434 14.180 20.150 1.00 87.00 263 GLY A CA 1
ATOM 2118 C C . GLY A 1 263 ? 7.919 14.363 21.587 1.00 87.00 263 GLY A C 1
ATOM 2119 O O . GLY A 1 263 ? 8.971 14.946 21.819 1.00 87.00 263 GLY A O 1
ATOM 2120 N N . ILE A 1 264 ? 7.160 13.850 22.549 1.00 86.06 264 ILE A N 1
ATOM 2121 C CA . ILE A 1 264 ? 7.625 13.583 23.916 1.00 86.06 264 ILE A CA 1
ATOM 2122 C C . ILE A 1 264 ? 7.683 12.067 24.063 1.00 86.06 264 ILE A C 1
ATOM 2124 O O . ILE A 1 264 ? 6.699 11.397 23.742 1.00 86.06 264 ILE A O 1
ATOM 2128 N N . TYR A 1 265 ? 8.815 11.533 24.514 1.00 84.06 265 TYR A N 1
ATOM 2129 C CA . TYR A 1 265 ? 9.089 10.095 24.593 1.00 84.06 265 TYR A CA 1
ATOM 2130 C C . TYR A 1 265 ? 9.367 9.698 26.032 1.00 84.06 265 TYR A C 1
ATOM 2132 O O . TYR A 1 265 ? 10.300 10.189 26.663 1.00 84.06 265 TYR A O 1
ATOM 2140 N N . GLU A 1 266 ? 8.571 8.758 26.516 1.00 86.75 266 GLU A N 1
ATOM 2141 C CA . GLU A 1 266 ? 8.654 8.226 27.868 1.00 86.75 266 GLU A CA 1
ATOM 2142 C C . GLU A 1 266 ? 8.670 6.702 27.783 1.00 86.75 266 GLU A C 1
ATOM 2144 O O . GLU A 1 266 ? 7.959 6.116 26.965 1.00 86.75 266 GLU A O 1
ATOM 2149 N N . GLU A 1 267 ? 9.495 6.043 28.594 1.00 83.94 267 GLU A N 1
ATOM 2150 C CA . GLU A 1 267 ? 9.489 4.582 28.672 1.00 83.94 267 GLU A CA 1
ATOM 2151 C C . GLU A 1 267 ? 8.119 4.095 29.175 1.00 83.94 267 GLU A C 1
ATOM 2153 O O . GLU A 1 267 ? 7.596 4.580 30.177 1.00 83.94 267 GLU A O 1
ATOM 2158 N N . ASP A 1 268 ? 7.519 3.139 28.467 1.00 80.06 268 ASP A N 1
ATOM 2159 C CA . ASP A 1 268 ? 6.244 2.533 28.836 1.00 80.06 268 ASP A CA 1
ATOM 2160 C C . ASP A 1 268 ? 6.477 1.392 29.834 1.00 80.06 268 ASP A C 1
ATOM 2162 O O . ASP A 1 268 ? 6.586 0.225 29.457 1.00 80.06 268 ASP A O 1
ATOM 2166 N N . THR A 1 269 ? 6.558 1.733 31.120 1.00 75.88 269 THR A N 1
ATOM 2167 C CA . THR A 1 269 ? 6.738 0.767 32.220 1.00 75.88 269 THR A CA 1
ATOM 2168 C C . THR A 1 269 ? 5.520 -0.129 32.457 1.00 75.88 269 THR A C 1
ATOM 2170 O O . THR A 1 269 ? 5.621 -1.132 33.159 1.00 75.88 269 THR A O 1
ATOM 2173 N N . GLU A 1 270 ? 4.374 0.218 31.870 1.00 71.69 270 GLU A N 1
ATOM 2174 C CA . GLU A 1 270 ? 3.112 -0.522 31.958 1.00 71.69 270 GLU A CA 1
ATOM 2175 C C . GLU A 1 270 ? 2.860 -1.372 30.707 1.00 71.69 270 GLU A C 1
ATOM 2177 O O . GLU A 1 270 ? 1.809 -2.014 30.588 1.00 71.69 270 GLU A O 1
ATOM 2182 N N . ALA A 1 271 ? 3.785 -1.361 29.741 1.00 65.06 271 ALA A N 1
ATOM 2183 C CA . ALA A 1 271 ? 3.639 -2.158 28.540 1.00 65.06 271 ALA A CA 1
ATOM 2184 C C . ALA A 1 271 ? 3.566 -3.648 28.925 1.00 65.06 271 ALA A C 1
ATOM 2186 O O . ALA A 1 271 ? 4.418 -4.127 29.675 1.00 65.06 271 ALA A O 1
ATOM 2187 N N . PRO A 1 272 ? 2.576 -4.407 28.417 1.00 61.34 272 PRO A N 1
ATOM 2188 C CA . PRO A 1 272 ? 2.476 -5.831 28.713 1.00 61.34 272 PRO A CA 1
ATOM 2189 C C . PRO A 1 272 ? 3.781 -6.551 28.341 1.00 61.34 272 PRO A C 1
ATOM 2191 O O . PRO A 1 272 ? 4.297 -6.317 27.246 1.00 61.34 272 PRO A O 1
ATOM 2194 N N . GLU A 1 273 ? 4.264 -7.483 29.177 1.00 53.34 273 GLU A N 1
ATOM 2195 C CA . GLU A 1 273 ? 5.442 -8.335 28.877 1.00 53.34 273 GLU A CA 1
ATOM 2196 C C . GLU A 1 273 ? 5.335 -9.041 27.511 1.00 53.34 273 GLU A C 1
ATOM 2198 O O . GLU A 1 273 ? 6.332 -9.402 26.894 1.00 53.34 273 GLU A O 1
ATOM 2203 N N . VAL A 1 274 ? 4.108 -9.200 27.007 1.00 49.50 274 VAL A N 1
ATOM 2204 C CA . VAL A 1 274 ? 3.761 -9.859 25.741 1.00 49.50 274 VAL A CA 1
ATOM 2205 C C . VAL A 1 274 ? 3.783 -8.914 24.538 1.00 49.50 274 VAL A C 1
ATOM 2207 O O . VAL A 1 274 ? 3.213 -9.220 23.488 1.00 49.50 274 VAL A O 1
ATOM 2210 N N . ALA A 1 275 ? 4.373 -7.730 24.652 1.00 52.59 275 ALA A N 1
ATOM 2211 C CA . ALA A 1 275 ? 4.452 -6.843 23.514 1.00 52.59 275 ALA A CA 1
ATOM 2212 C C . ALA A 1 275 ? 5.332 -7.476 22.424 1.00 52.59 275 ALA A C 1
ATOM 2214 O O . ALA A 1 275 ? 6.554 -7.378 22.452 1.00 52.59 275 ALA A O 1
ATOM 2215 N N . TYR A 1 276 ? 4.684 -8.051 21.405 1.00 52.38 276 TYR A N 1
ATOM 2216 C CA . TYR A 1 276 ? 5.254 -8.576 20.150 1.00 52.38 276 TYR A CA 1
ATOM 2217 C C . TYR A 1 276 ? 6.216 -7.610 19.424 1.00 52.38 276 TYR A C 1
ATOM 2219 O O . TYR A 1 276 ? 6.803 -7.944 18.399 1.00 52.38 276 TYR A O 1
ATOM 2227 N N . LEU A 1 277 ? 6.327 -6.383 19.925 1.00 50.78 277 LEU A N 1
ATOM 2228 C CA . LEU A 1 277 ? 7.183 -5.307 19.470 1.00 50.78 277 LEU A CA 1
ATOM 2229 C C . LEU A 1 277 ? 8.598 -5.377 20.078 1.00 50.78 277 LEU A C 1
ATOM 2231 O O . LEU A 1 277 ? 9.549 -4.943 19.432 1.00 50.78 277 LEU A O 1
ATOM 2235 N N . ALA A 1 278 ? 8.767 -5.943 21.275 1.00 50.12 278 ALA A N 1
ATOM 2236 C CA . ALA A 1 278 ? 10.056 -6.041 21.953 1.00 50.12 278 ALA A CA 1
ATOM 2237 C C . ALA A 1 278 ? 10.866 -7.242 21.431 1.00 50.12 278 ALA A C 1
ATOM 2239 O O . ALA A 1 278 ? 10.893 -8.317 22.023 1.00 50.12 278 ALA A O 1
ATOM 2240 N N . HIS A 1 279 ? 11.546 -7.068 20.298 1.00 52.56 279 HIS A N 1
ATOM 2241 C CA . HIS A 1 279 ? 12.620 -7.976 19.891 1.00 52.56 279 HIS A CA 1
ATOM 2242 C C . HIS A 1 279 ? 13.971 -7.445 20.404 1.00 52.56 279 HIS A C 1
ATOM 2244 O O . HIS A 1 279 ? 14.218 -6.237 20.390 1.00 52.56 279 HIS A O 1
ATOM 2250 N N . ASN A 1 280 ? 14.859 -8.349 20.830 1.00 54.88 280 ASN A N 1
ATOM 2251 C CA . ASN A 1 280 ? 16.279 -8.078 21.102 1.00 54.88 280 ASN A CA 1
ATOM 2252 C C . ASN A 1 280 ? 16.570 -6.996 22.168 1.00 54.88 280 ASN A C 1
ATOM 2254 O O . ASN A 1 280 ? 17.425 -6.140 21.958 1.00 54.88 280 ASN A O 1
ATOM 2258 N N . GLY A 1 281 ? 15.870 -7.011 23.309 1.00 58.25 281 GLY A N 1
ATOM 2259 C CA . GLY A 1 281 ? 16.145 -6.080 24.420 1.00 58.25 281 GLY A CA 1
ATOM 2260 C C . GLY A 1 281 ? 15.675 -4.636 24.187 1.00 58.25 281 GLY A C 1
ATOM 2261 O O . GLY A 1 281 ? 16.085 -3.731 24.912 1.00 58.25 281 GLY A O 1
ATOM 2262 N N . SER A 1 282 ? 14.826 -4.412 23.179 1.00 65.25 282 SER A N 1
ATOM 2263 C CA . SER A 1 282 ? 14.185 -3.116 22.931 1.00 65.25 282 SER A CA 1
ATOM 2264 C C . SER A 1 282 ? 13.166 -2.796 24.026 1.00 65.25 282 SER A C 1
ATOM 2266 O O . SER A 1 282 ? 12.355 -3.651 24.385 1.00 65.25 282 SER A O 1
ATOM 2268 N N . LYS A 1 283 ? 13.175 -1.554 24.515 1.00 72.06 283 LYS A N 1
ATOM 2269 C CA . LYS A 1 283 ? 12.157 -1.028 25.432 1.00 72.06 283 LYS A CA 1
ATOM 2270 C C . LYS A 1 283 ? 11.021 -0.399 24.636 1.00 72.06 283 LYS A C 1
ATOM 2272 O O . LYS A 1 283 ? 11.208 0.039 23.498 1.00 72.06 283 LYS A O 1
ATOM 2277 N N . ILE A 1 284 ? 9.833 -0.368 25.222 1.00 78.00 284 ILE A N 1
ATOM 2278 C CA . ILE A 1 284 ? 8.660 0.251 24.603 1.00 78.00 284 ILE A CA 1
ATOM 2279 C C . ILE A 1 284 ? 8.567 1.676 25.103 1.00 78.00 284 ILE A C 1
ATOM 2281 O O . ILE A 1 284 ? 8.737 1.920 26.291 1.00 78.00 284 ILE A O 1
ATOM 2285 N N . TYR A 1 285 ? 8.298 2.607 24.195 1.00 80.81 285 TYR A N 1
ATOM 2286 C CA . TYR A 1 285 ? 8.154 4.018 24.524 1.00 80.81 285 TYR A CA 1
ATOM 2287 C C . TYR A 1 285 ? 6.757 4.512 24.158 1.00 80.81 285 TYR A C 1
ATOM 2289 O O . TYR A 1 285 ? 6.273 4.245 23.052 1.00 80.81 285 TYR A O 1
ATOM 2297 N N . LYS A 1 286 ? 6.132 5.264 25.070 1.00 86.19 286 LYS A N 1
ATOM 2298 C CA . LYS A 1 286 ? 4.983 6.131 24.796 1.00 86.19 286 LYS A CA 1
ATOM 2299 C C . LYS A 1 286 ? 5.524 7.389 24.126 1.00 86.19 286 LYS A C 1
ATOM 2301 O O . LYS A 1 286 ? 6.309 8.119 24.719 1.00 86.19 286 LYS A O 1
ATOM 2306 N N . ILE A 1 287 ? 5.110 7.636 22.888 1.00 85.81 287 ILE A N 1
ATOM 2307 C CA . ILE A 1 287 ? 5.505 8.825 22.132 1.00 85.81 287 ILE A CA 1
ATOM 2308 C C . ILE A 1 287 ? 4.259 9.651 21.879 1.00 85.81 287 ILE A C 1
ATOM 2310 O O . ILE A 1 287 ? 3.364 9.217 21.151 1.00 85.81 287 ILE A O 1
ATOM 2314 N N . THR A 1 288 ? 4.183 10.830 22.479 1.00 89.56 288 THR A N 1
ATOM 2315 C CA . THR A 1 288 ? 3.071 11.759 22.267 1.00 89.56 288 THR A CA 1
ATOM 2316 C C . THR A 1 288 ? 3.491 12.880 21.333 1.00 89.56 288 THR A C 1
ATOM 2318 O O . THR A 1 288 ? 4.607 13.378 21.421 1.00 89.56 288 THR A O 1
ATOM 2321 N N . ALA A 1 289 ? 2.623 13.257 20.399 1.00 91.75 289 ALA A N 1
ATOM 2322 C CA . ALA A 1 289 ? 2.883 14.346 19.463 1.00 91.75 289 ALA A CA 1
ATOM 2323 C C . ALA A 1 289 ? 1.578 15.006 19.011 1.00 91.75 289 ALA A C 1
ATOM 2325 O O . ALA A 1 289 ? 0.517 14.377 19.018 1.00 91.75 289 ALA A O 1
ATOM 2326 N N . VAL A 1 290 ? 1.655 16.254 18.554 1.00 94.75 290 VAL A N 1
ATOM 2327 C CA . VAL A 1 290 ? 0.515 16.962 17.957 1.00 94.75 290 VAL A CA 1
ATOM 2328 C C . VAL A 1 290 ? 0.588 16.830 16.441 1.00 94.75 290 VAL A C 1
ATOM 2330 O O . VAL A 1 290 ? 1.606 17.119 15.821 1.00 94.75 290 VAL A O 1
ATOM 2333 N N . CYS A 1 291 ? -0.499 16.399 15.806 1.00 93.94 291 CYS A N 1
ATOM 2334 C CA . CYS A 1 291 ? -0.542 16.294 14.355 1.00 93.94 291 CYS A CA 1
ATOM 2335 C C . CYS A 1 291 ? -0.341 17.674 13.693 1.00 93.94 291 CYS A C 1
ATOM 2337 O O . CYS A 1 291 ? -1.211 18.534 13.852 1.00 93.94 291 CYS A O 1
ATOM 2339 N N . PRO A 1 292 ? 0.678 17.872 12.833 1.00 94.69 292 PRO A N 1
ATOM 2340 C CA . PRO A 1 292 ? 0.929 19.158 12.171 1.00 94.69 292 PRO A CA 1
ATOM 2341 C C . PRO A 1 292 ? -0.066 19.480 11.037 1.00 94.69 292 PRO A C 1
ATOM 2343 O O . PRO A 1 292 ? 0.082 20.481 10.332 1.00 94.69 292 PRO A O 1
ATOM 2346 N N . TYR A 1 293 ? -1.057 18.611 10.811 1.00 93.12 293 TYR A N 1
ATOM 2347 C CA . TYR A 1 293 ? -2.111 18.801 9.811 1.00 93.12 293 TYR A CA 1
ATOM 2348 C C . TYR A 1 293 ? -3.476 19.087 10.434 1.00 93.12 293 TYR A C 1
ATOM 2350 O O . TYR A 1 293 ? -4.183 19.950 9.933 1.00 93.12 293 TYR A O 1
ATOM 2358 N N . CYS A 1 294 ? -3.861 18.367 11.494 1.00 93.94 294 CYS A N 1
ATOM 2359 C CA . CYS A 1 294 ? -5.202 18.478 12.085 1.00 93.94 294 CYS A CA 1
ATOM 2360 C C . 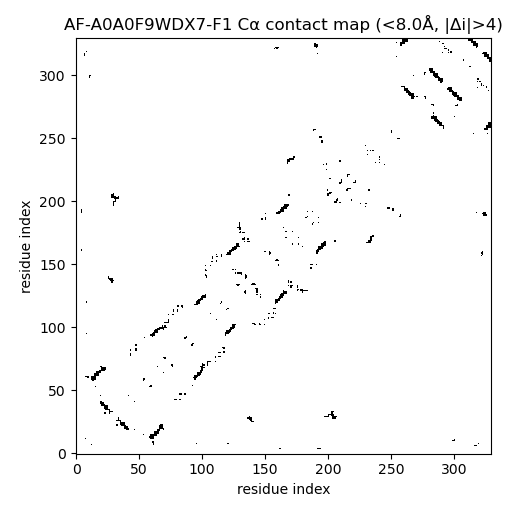CYS A 1 294 ? -5.218 18.865 13.572 1.00 93.94 294 CYS A C 1
ATOM 2362 O O . CYS A 1 294 ? -6.291 18.904 14.166 1.00 93.94 294 CYS A O 1
ATOM 2364 N N . GLY A 1 295 ? -4.056 19.093 14.196 1.00 94.44 295 GLY A N 1
ATOM 2365 C CA . GLY A 1 295 ? -3.952 19.478 15.610 1.00 94.44 295 GLY A CA 1
ATOM 2366 C C . GLY A 1 295 ? -4.304 18.375 16.616 1.00 94.44 295 GLY A C 1
ATOM 2367 O O . GLY A 1 295 ? -4.298 18.613 17.817 1.00 94.44 295 GLY A O 1
ATOM 2368 N N . GLN A 1 296 ? -4.618 17.161 16.157 1.00 92.56 296 GLN A N 1
ATOM 2369 C CA . GLN A 1 296 ? -4.964 16.042 17.029 1.00 92.56 296 GLN A CA 1
ATOM 2370 C C . GLN A 1 296 ? -3.751 15.575 17.842 1.00 92.56 296 GLN A C 1
ATOM 2372 O O . GLN A 1 296 ? -2.687 15.345 17.267 1.00 92.56 296 GLN A O 1
ATOM 2377 N N . ASN A 1 297 ? -3.942 15.337 19.141 1.00 92.00 297 ASN A N 1
ATOM 2378 C CA . ASN A 1 297 ? -2.971 14.617 19.964 1.00 92.00 297 ASN A CA 1
ATOM 2379 C C . ASN A 1 297 ? -2.899 13.156 19.524 1.00 92.00 297 ASN A C 1
ATOM 2381 O O . ASN A 1 297 ? -3.919 12.462 19.457 1.00 92.00 297 ASN A O 1
ATOM 2385 N N . ILE A 1 298 ? -1.692 12.697 19.226 1.00 88.12 298 ILE A N 1
ATOM 2386 C CA . ILE A 1 298 ? -1.405 11.334 18.808 1.00 88.12 298 ILE A CA 1
ATOM 2387 C C . ILE A 1 298 ? -0.531 10.691 19.872 1.00 88.12 298 ILE A C 1
ATOM 2389 O O . ILE A 1 298 ? 0.414 11.302 20.362 1.00 88.12 298 ILE A O 1
ATOM 2393 N N . LEU A 1 299 ? -0.851 9.444 20.199 1.00 86.62 299 LEU A N 1
ATOM 2394 C CA . LEU A 1 299 ? -0.058 8.591 21.065 1.00 86.62 299 LEU A CA 1
ATOM 2395 C C . LEU A 1 299 ? 0.395 7.380 20.257 1.00 86.62 299 LEU A C 1
ATOM 2397 O O . LEU A 1 299 ? -0.429 6.619 19.744 1.00 86.62 299 LEU A O 1
ATOM 2401 N N . TYR A 1 300 ? 1.703 7.211 20.156 1.00 80.94 300 TYR A N 1
ATOM 2402 C CA . TYR A 1 300 ? 2.341 6.026 19.611 1.00 80.94 300 TYR A CA 1
ATOM 2403 C C . TYR A 1 300 ? 2.911 5.193 20.749 1.00 80.94 300 TYR A C 1
ATOM 2405 O O . TYR A 1 300 ? 3.343 5.728 21.768 1.00 80.94 300 TYR A O 1
ATOM 2413 N N . ARG A 1 301 ? 2.938 3.878 20.548 1.00 79.25 301 ARG A N 1
ATOM 2414 C CA . ARG A 1 301 ? 3.706 2.950 21.373 1.00 79.25 301 ARG A CA 1
ATOM 2415 C C . ARG A 1 301 ? 4.551 2.102 20.457 1.00 79.25 301 ARG A C 1
ATOM 2417 O O . ARG A 1 301 ? 4.010 1.345 19.652 1.00 79.25 301 ARG A O 1
ATOM 2424 N N . LEU A 1 302 ? 5.858 2.302 20.512 1.00 75.06 302 LEU A N 1
ATOM 2425 C CA . LEU A 1 302 ? 6.790 1.685 19.578 1.00 75.06 302 LEU A CA 1
ATOM 2426 C C . LEU A 1 302 ? 7.995 1.131 20.338 1.00 75.06 302 LEU A C 1
ATOM 2428 O O . LEU A 1 302 ? 8.420 1.736 21.326 1.00 75.06 302 LEU A O 1
ATOM 2432 N N . PRO A 1 303 ? 8.544 -0.011 19.895 1.00 73.00 303 PRO A N 1
ATOM 2433 C CA . PRO A 1 303 ? 9.808 -0.496 20.410 1.00 73.00 303 PRO A CA 1
ATOM 2434 C C . PRO A 1 303 ? 10.913 0.401 19.855 1.00 73.00 303 PRO A C 1
ATOM 2436 O O . PRO A 1 303 ? 10.992 0.602 18.640 1.00 73.00 303 PRO A O 1
ATOM 2439 N N . LEU A 1 304 ? 11.762 0.937 20.726 1.00 69.06 304 LEU A N 1
ATOM 2440 C CA . LEU A 1 304 ? 12.955 1.667 20.308 1.00 69.06 304 LEU A CA 1
ATOM 2441 C C . LEU A 1 304 ? 14.211 0.985 20.863 1.00 69.06 304 LEU A C 1
ATOM 2443 O O . LEU A 1 304 ? 14.176 0.426 21.966 1.00 69.06 304 LEU A O 1
ATOM 2447 N N . PRO A 1 305 ? 15.325 1.003 20.107 1.00 63.38 305 PRO A N 1
ATOM 2448 C CA . PRO A 1 305 ? 16.594 0.512 20.616 1.00 63.38 305 PRO A CA 1
ATOM 2449 C C . PRO A 1 305 ? 17.022 1.319 21.851 1.00 63.38 305 PRO A C 1
ATOM 2451 O O . PRO A 1 305 ? 16.794 2.521 21.930 1.00 63.38 305 PRO A O 1
ATOM 2454 N N . HIS A 1 306 ? 17.697 0.665 22.799 1.00 55.38 306 HIS A N 1
ATOM 2455 C CA . HIS A 1 306 ? 18.073 1.223 24.111 1.00 55.38 306 HIS A CA 1
ATOM 2456 C C . HIS A 1 306 ? 18.968 2.487 24.047 1.00 55.38 306 HIS A C 1
ATOM 2458 O O . HIS A 1 306 ? 19.147 3.179 25.050 1.00 55.38 306 HIS A O 1
ATOM 2464 N N . LYS A 1 307 ? 19.555 2.783 22.882 1.00 53.28 307 LYS A N 1
ATOM 2465 C CA . LYS A 1 307 ? 20.346 3.985 22.597 1.00 53.28 307 LYS A CA 1
ATOM 2466 C C . LYS A 1 307 ? 19.808 4.645 21.328 1.00 53.28 307 LYS A C 1
ATOM 2468 O O . LYS A 1 307 ? 20.350 4.435 20.247 1.00 53.28 307 LYS A O 1
ATOM 2473 N N . VAL A 1 308 ? 18.719 5.398 21.443 1.00 54.09 308 VAL A N 1
ATOM 2474 C CA . VAL A 1 308 ? 18.387 6.388 20.413 1.00 54.09 308 VAL A CA 1
ATOM 2475 C C . VAL A 1 308 ? 19.301 7.576 20.681 1.00 54.09 308 VAL A C 1
ATOM 2477 O O . VAL A 1 308 ? 19.178 8.217 21.722 1.00 54.09 308 VAL A O 1
ATOM 2480 N N . ASP A 1 309 ? 20.272 7.812 19.802 1.00 52.47 309 ASP A N 1
ATOM 2481 C CA . ASP A 1 309 ? 21.101 9.014 19.873 1.00 52.47 309 ASP A CA 1
ATOM 2482 C C . ASP A 1 309 ? 20.168 10.210 19.610 1.00 52.47 309 ASP A C 1
ATOM 2484 O O . ASP A 1 309 ? 19.640 10.380 18.507 1.00 52.47 309 ASP A O 1
ATOM 2488 N N . ALA A 1 310 ? 19.840 10.952 20.671 1.00 52.25 310 ALA A N 1
ATOM 2489 C CA . ALA A 1 310 ? 18.723 11.905 20.721 1.00 52.25 310 ALA A CA 1
ATOM 2490 C C . ALA A 1 310 ? 18.968 13.196 19.917 1.00 52.25 310 ALA A C 1
ATOM 2492 O O . ALA A 1 310 ? 18.110 14.066 19.831 1.00 52.25 310 ALA A O 1
ATOM 2493 N N . ALA A 1 311 ? 20.149 13.350 19.318 1.00 46.22 311 ALA A N 1
ATOM 2494 C CA . ALA A 1 311 ? 20.449 14.464 18.436 1.00 46.22 311 ALA A CA 1
ATOM 2495 C C . ALA A 1 311 ? 20.240 14.021 16.978 1.00 46.22 311 ALA A C 1
ATOM 2497 O O . ALA A 1 311 ? 21.153 13.482 16.359 1.00 46.22 311 ALA A O 1
ATOM 2498 N N . ASN A 1 312 ? 19.046 14.284 16.428 1.00 58.62 312 ASN A N 1
ATOM 2499 C CA . ASN A 1 312 ? 18.623 14.065 15.024 1.00 58.62 312 ASN A CA 1
ATOM 2500 C C . ASN A 1 312 ? 17.904 12.743 14.699 1.00 58.62 312 ASN A C 1
ATOM 2502 O O . ASN A 1 312 ? 17.782 12.385 13.521 1.00 58.62 312 ASN A O 1
ATOM 2506 N N . SER A 1 313 ? 17.369 12.041 15.695 1.00 76.06 313 SER A N 1
ATOM 2507 C CA . SER A 1 313 ? 16.546 10.856 15.446 1.00 76.06 313 SER A CA 1
ATOM 2508 C C . SER A 1 313 ? 15.096 11.245 15.127 1.00 76.06 313 SER A C 1
ATOM 2510 O O . SER A 1 313 ? 14.590 12.288 15.532 1.00 76.06 313 SER A O 1
ATOM 2512 N N . TRP A 1 314 ? 14.395 10.433 14.339 1.00 84.06 314 TRP A N 1
ATOM 2513 C CA . TRP A 1 314 ? 12.970 10.639 14.072 1.00 84.06 314 TRP A CA 1
ATOM 2514 C C . TRP A 1 314 ? 12.276 9.317 13.763 1.00 84.06 314 TRP A C 1
ATOM 2516 O O . TRP A 1 314 ? 12.906 8.345 13.351 1.00 84.06 314 TRP A O 1
ATOM 2526 N N . ILE A 1 315 ? 10.955 9.299 13.927 1.00 83.81 315 ILE A N 1
ATOM 2527 C CA . ILE A 1 315 ? 10.089 8.187 13.535 1.00 83.81 315 ILE A CA 1
ATOM 2528 C C . ILE A 1 315 ? 9.126 8.644 12.449 1.00 83.81 315 ILE A C 1
ATOM 2530 O O . ILE A 1 315 ? 8.421 9.648 12.590 1.00 83.81 315 ILE A O 1
ATOM 2534 N N . GLY A 1 316 ? 9.062 7.865 11.372 1.00 82.94 316 GLY A N 1
ATOM 2535 C CA . GLY A 1 316 ? 8.005 7.966 10.376 1.00 82.94 316 GLY A CA 1
ATOM 2536 C C . GLY A 1 316 ? 6.737 7.298 10.884 1.00 82.94 316 GLY A C 1
ATOM 2537 O O . GLY A 1 316 ? 6.744 6.126 11.259 1.00 82.94 316 GLY A O 1
ATOM 2538 N N . SER A 1 317 ? 5.633 8.035 10.911 1.00 83.56 317 SER A N 1
ATOM 2539 C CA . SER A 1 317 ? 4.325 7.473 11.241 1.00 83.56 317 SER A CA 1
ATOM 2540 C C . SER A 1 317 ? 3.208 8.192 10.490 1.00 83.56 317 SER A C 1
ATOM 2542 O O . SER A 1 317 ? 3.471 8.925 9.544 1.00 83.56 317 SER A O 1
ATOM 2544 N N . SER A 1 318 ? 1.956 8.003 10.904 1.00 87.06 318 SER A N 1
ATOM 2545 C CA . SER A 1 318 ? 0.809 8.767 10.389 1.00 87.06 318 SER A CA 1
ATOM 2546 C C . SER A 1 318 ? -0.042 9.307 11.541 1.00 87.06 318 SER A C 1
ATOM 2548 O O . SER A 1 318 ? 0.207 8.991 12.703 1.00 87.06 318 SER A O 1
ATOM 2550 N N . CYS A 1 319 ? -1.048 10.131 11.266 1.00 88.62 319 CYS A N 1
ATOM 2551 C CA . CYS A 1 319 ? -2.077 10.503 12.239 1.00 88.62 319 CYS A CA 1
ATOM 2552 C C . CYS A 1 319 ? -3.198 9.455 12.263 1.00 88.62 319 CYS A C 1
ATOM 2554 O O . CYS A 1 319 ? -3.620 8.998 11.210 1.00 88.62 319 CYS A O 1
ATOM 2556 N N . THR A 1 320 ? -3.699 9.046 13.437 1.00 84.88 320 THR A N 1
ATOM 2557 C CA . THR A 1 320 ? -4.844 8.104 13.533 1.00 84.88 320 THR A CA 1
ATOM 2558 C C . THR A 1 320 ? -6.180 8.733 13.136 1.00 84.88 320 THR A C 1
ATOM 2560 O O . THR A 1 320 ? -7.141 8.008 12.915 1.00 84.88 320 THR A O 1
ATOM 2563 N N . LYS A 1 321 ? -6.250 10.068 13.064 1.00 88.00 321 LYS A N 1
ATOM 2564 C CA . LYS A 1 321 ? -7.460 10.811 12.702 1.00 88.00 321 LYS A CA 1
ATOM 2565 C C . LYS A 1 321 ? -7.483 11.168 11.222 1.00 88.00 321 LYS A C 1
ATOM 2567 O O . LYS A 1 321 ? -8.349 10.704 10.500 1.00 88.00 321 LYS A O 1
ATOM 2572 N N . CYS A 1 322 ? -6.518 11.966 10.761 1.00 89.50 322 CYS A N 1
ATOM 2573 C CA . CYS A 1 322 ? -6.494 12.416 9.365 1.00 89.50 322 CYS A CA 1
ATOM 2574 C C . CYS A 1 322 ? -5.718 11.487 8.420 1.00 89.50 322 CYS A C 1
ATOM 2576 O O . CYS A 1 322 ? -5.570 11.817 7.251 1.00 89.50 322 CYS A O 1
ATOM 2578 N N . ASN A 1 323 ? -5.170 10.369 8.913 1.00 88.06 323 ASN A N 1
ATOM 2579 C CA . ASN A 1 323 ? -4.414 9.368 8.142 1.00 88.06 323 ASN A CA 1
ATOM 2580 C C . ASN A 1 323 ? -3.144 9.869 7.426 1.00 88.06 323 ASN A C 1
ATOM 2582 O O . ASN A 1 323 ? -2.440 9.069 6.813 1.00 88.06 323 ASN A O 1
ATOM 2586 N N . ARG A 1 324 ? -2.789 11.153 7.556 1.00 89.94 324 ARG A N 1
ATOM 2587 C CA . ARG A 1 324 ? -1.608 11.726 6.903 1.00 89.94 324 ARG A CA 1
ATOM 2588 C C . ARG A 1 324 ? -0.312 11.277 7.566 1.00 89.94 324 ARG A C 1
ATOM 2590 O O . ARG A 1 324 ? -0.246 11.235 8.796 1.00 89.94 324 ARG A O 1
ATOM 2597 N N . ARG A 1 325 ? 0.717 10.993 6.764 1.00 90.31 325 ARG A N 1
ATOM 2598 C CA . ARG A 1 325 ? 2.094 10.736 7.202 1.00 90.31 325 ARG A CA 1
ATOM 2599 C C . ARG A 1 325 ? 2.651 11.928 7.966 1.00 90.31 325 ARG A C 1
ATOM 2601 O O . ARG A 1 325 ? 2.490 13.077 7.549 1.00 90.31 325 ARG A O 1
ATOM 2608 N N . ILE A 1 326 ? 3.334 11.644 9.066 1.00 89.69 326 ILE A N 1
ATOM 2609 C CA . ILE A 1 326 ? 4.010 12.623 9.906 1.00 89.69 326 ILE A CA 1
ATOM 2610 C C . ILE A 1 326 ? 5.409 12.132 10.265 1.00 89.69 326 ILE A C 1
ATOM 2612 O O . ILE A 1 326 ? 5.638 10.934 10.442 1.00 89.69 326 ILE A O 1
ATOM 2616 N N . LYS A 1 327 ? 6.327 13.081 10.410 1.00 90.69 327 LYS A N 1
ATOM 2617 C CA . LYS A 1 327 ? 7.679 12.852 10.913 1.00 90.69 327 LYS A CA 1
ATOM 2618 C C . LYS A 1 327 ? 7.735 13.308 12.373 1.00 90.69 327 LYS A C 1
ATOM 2620 O O . LYS A 1 327 ? 7.550 14.488 12.649 1.00 90.69 327 LYS A O 1
ATOM 2625 N N . VAL A 1 328 ? 7.922 12.388 13.315 1.00 88.69 328 VAL A N 1
ATOM 2626 C CA . VAL A 1 328 ? 8.019 12.717 14.749 1.00 88.69 328 VAL A CA 1
ATOM 2627 C C . VAL A 1 328 ? 9.488 12.796 15.125 1.00 88.69 328 VAL A C 1
ATOM 2629 O O . VAL A 1 328 ? 10.185 11.791 15.025 1.00 88.69 328 VAL A O 1
ATOM 2632 N N . LEU A 1 329 ? 9.959 13.980 15.503 1.00 87.69 329 LEU A N 1
ATOM 2633 C CA . LEU A 1 329 ? 11.343 14.203 15.919 1.00 87.69 329 LEU A CA 1
ATOM 2634 C C . LEU A 1 329 ? 11.550 13.667 17.338 1.00 87.69 329 LEU A C 1
ATOM 2636 O O . LEU A 1 329 ? 10.675 13.887 18.183 1.00 87.69 329 LEU A O 1
ATOM 2640 N N . ILE A 1 330 ? 12.676 12.971 17.543 1.00 77.69 330 ILE A N 1
ATOM 2641 C CA . ILE A 1 330 ? 13.161 12.427 18.818 1.00 77.69 330 ILE A CA 1
ATOM 2642 C C . ILE A 1 330 ? 14.461 13.111 19.217 1.00 77.69 330 ILE A C 1
ATOM 2644 O O . ILE A 1 330 ? 15.355 13.173 18.347 1.00 77.69 330 ILE A O 1
#

Foldseek 3Di:
DCPLLDDFLDQQFQEDEDEQKEDDQAQFQLDLSHDRPDIGGDDLVVVLVVVVVCCVVRVGAEYEHPYPAPLPDLVVLLVNLVVLLVSCVVVVRHHAYEYEHELVSVDALVSLLSNVSSRHQEYEYALAFLDPVVCVLRSSPDHNVSVQVVLVSCQVSQHAYEYEHADQRQADDPVRLVSRVVSCVPRPLFGNYAYYYRQRQPNGNLVVLCVVVPVAVDNVSCVVCVPPDGDRSYPDDPVVVVVSVVVSCCCRPVSPVAAEWEKDKDFDPVRPPPRPQDDDNFTWIWIWTQPPPPRDIDTHIHTDPPDPPLPFDWDWDAGSRSNTIYIYRD

InterPro domains:
  IPR006638 Elp3/MiaA/NifB-like, radical SAM core domain [SM00729] (14-225)
  IPR007197 Radical SAM [PF04055] (19-181)
  IPR007197 Radical SAM [PS51918] (10-237)
  IPR007197 Radical SAM [SFLDS00029] (16-232)
  IPR023404 Radical SAM, alpha/beta horseshoe [G3DSA:3.80.30.20] (15-233)
  IPR051198 Tetrapyrrole and bacteriochlorophyll biosynthesis methyltransferases [PTHR43409] (7-245)
  IPR058240 Radical SAM superfamily [SSF102114] (11-216)

Sequence (330 aa):
ATRLLYRYSRPYPRPYNIVTARSCPFNCTFCQHSGGAPYRARSIENVIEEIKLAYEKYNFNILIILDELFVANKKRMKDFCNALIEAKRVYGWDFDWMFQTHPNAGLDKESLALAKKAGCYFFAYGMESGSQRILDSMNKKSTVGQAIEAIKLAEEAEVGFGGNFIFGDPAETEETISETLAIYFEHCRTSSVFLGFIKPYPGSRVFDVCMEKGIFKDKRDFYEHIDESIVNMTSLPDIEFQRWVALLTAIEVTWAHIKATSGIYEEDTEAPEVAYLAHNGSKIYKITAVCPYCGQNILYRLPLPHKVDAANSWIGSSCTKCNRRIKVLI

Solvent-accessible surface area (backbone atoms only — not comparable to full-atom values): 18186 Å² total; per-residue (Å²): 132,67,74,78,71,61,77,71,85,51,68,81,70,35,75,41,80,43,75,56,35,43,54,41,65,59,52,31,29,66,36,56,61,48,78,40,45,74,66,46,70,61,56,63,68,63,49,52,50,50,51,47,58,46,37,77,75,66,61,42,39,30,40,38,43,70,18,74,36,63,38,83,44,60,67,60,49,52,53,46,29,52,53,46,40,50,48,29,66,75,70,68,60,75,49,37,31,36,44,33,25,51,60,78,41,62,79,47,59,68,57,43,40,47,34,34,73,44,29,32,51,36,40,32,32,75,53,38,43,44,23,58,70,52,26,56,70,34,44,58,82,54,54,47,66,51,52,56,50,49,51,53,43,20,61,78,40,72,26,31,49,30,32,34,35,48,46,52,48,62,84,43,46,74,65,44,53,48,39,24,50,49,47,36,64,75,73,32,62,44,38,48,54,44,68,49,64,63,65,65,43,82,59,9,56,49,24,54,52,34,46,76,70,60,75,34,92,47,73,63,55,44,69,76,44,67,87,75,62,87,67,86,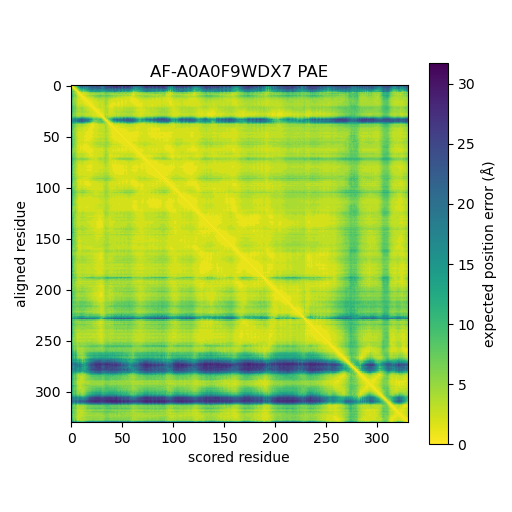51,35,77,61,57,68,71,57,48,51,50,51,51,52,51,50,48,48,54,60,72,63,44,80,88,36,61,64,33,68,45,49,78,43,77,41,89,80,59,62,96,79,47,91,61,54,60,92,81,27,45,43,29,40,32,37,35,52,36,87,85,76,67,47,81,42,70,46,61,46,54,42,64,88,74,69,63,63,84,83,37,68,46,84,47,58,37,83,79,80,38,34,42,34,31,35,39,68